Protein AF-A0A397IUE9-F1 (afdb_monomer_lite)

Sequence (334 aa):
MMITVLIKDKASRLKTHFSFVYRSIFTNNNFKDLEKFCNDIVTKYPSLIFDAGDFPSLQETALVSLLKRDDLQVEEAKIWEYTIKWGISQNSNLPADLDEWTMENFLTLKTTLQHCLPYIRYFHISGDDILDKLEVMMITVLIKDKASRLKTHFSFVYRSIFTNNNFKDLEKFCNDIVTKYPSLIFDAGDFPSLQETALVSLLKRDDLQVEEAKIWEYTIKWGISQNSNLPADLDEWTMENFLTLKTTLQHCLPYIRYFHISDLKQHLISSNRTVKSIILPARSILIQEIPVRSKESFSTIISEEHAAEISSWIDCKATTYSSTNYPYKFQLIL

Organism: NCBI:txid1348612

Secondary structure (DSSP, 8-state):
-HHHHHHHHSHHHHHHTHHHHHHHHHHSS--HHHHHHHHHHHTT-THHHHT-TTGGG--HHHHHHHHT-S---S-HHHHHHHHHHHHHHT-TTS-SSGGG--HHHHHHHHHHHTTTGGG--GGGS-HHHHHHHHHHHHHHHSSSS-HHHHHHHHHHHHHHHHHSS--HHHHHHHHHHHHH-GGGTTT-TTGGG--HHHHHHHHT-SS--S-HHHHHHHHHHHHHHT-TTS-SSGGG--HHHHHHHHHHTTTTGGG--GGG-HHHHHHHHHTTS------PPPP------PPP-----S-SSS-HHHHHHHHHHHTT-SSPPBTTB-S-------

Foldseek 3Di:
DVVVCCCPPVVVVCLVCVQVVQQVCVPVVPCVVVNVVSLVVCQVVVCSQLVDPCNLVRDPVSLLVNLQDPSRPDQLLVNVVSLLVSLVSVPPPADPDPVPDDLVSLQSSCVSCVSVVVSRPLVRHDPVSCVVVVVVVCSSPPPDDDPQVQLVVLQVVLQVCVVPVPCVVVLVVSLVVCQVVVCSQLVHPCNLVHDPVSLLVNLQDLQRQDQLQSNVVSLLVSLVSVPVPADPDPVPDDPVSVVSSCVSCVSVVLSRQQCRNPVSVVVVVVVPPDDPDPDDDDDPDPNPRDHHNDPPAQDPVAALQNVQQVLCVVVVHPDTGDSVDGDDDDHDDD

Radius of gyration: 28.66 Å; chains: 1; bounding box: 75×54×88 Å

InterPro domains:
  IPR011705 BTB/Kelch-associated [PF07707] (30-91)
  IPR011705 BTB/Kelch-associated [PF07707] (166-227)

Structure (mmCIF, N/CA/C/O backbone):
data_AF-A0A397IUE9-F1
#
_entry.id   AF-A0A397IUE9-F1
#
loop_
_atom_site.group_PDB
_atom_site.id
_atom_site.type_symbol
_atom_site.label_atom_id
_atom_site.label_alt_id
_atom_site.label_comp_id
_atom_site.label_asym_id
_atom_site.label_entity_id
_atom_site.label_seq_id
_atom_site.pdbx_PDB_ins_code
_atom_site.Cartn_x
_atom_site.Cartn_y
_atom_site.Cartn_z
_atom_site.occupancy
_atom_site.B_iso_or_equiv
_atom_site.auth_seq_id
_atom_site.auth_comp_id
_atom_site.auth_asym_id
_atom_site.auth_atom_id
_atom_site.pdbx_PDB_model_num
ATOM 1 N N . MET A 1 1 ? 29.140 19.511 -36.091 1.00 41.19 1 MET A N 1
ATOM 2 C CA . MET A 1 1 ? 28.950 19.461 -37.560 1.00 41.19 1 MET A CA 1
ATOM 3 C C . MET A 1 1 ? 29.029 18.034 -38.115 1.00 41.19 1 MET A C 1
ATOM 5 O O . MET A 1 1 ? 28.164 17.677 -38.897 1.00 41.19 1 MET A O 1
ATOM 9 N N . MET A 1 2 ? 29.973 17.184 -37.680 1.00 34.69 2 MET A N 1
ATOM 10 C CA . MET A 1 2 ? 30.096 15.800 -38.187 1.00 34.69 2 MET A CA 1
ATOM 11 C C . MET A 1 2 ? 28.950 14.852 -37.742 1.00 34.69 2 MET A C 1
ATOM 13 O O . MET A 1 2 ? 28.513 14.011 -38.519 1.00 34.69 2 MET A O 1
ATOM 17 N N . ILE A 1 3 ? 28.381 15.036 -36.540 1.00 41.47 3 ILE A N 1
ATOM 18 C CA . ILE A 1 3 ? 27.275 14.197 -36.023 1.00 41.47 3 ILE A CA 1
ATOM 19 C C . ILE A 1 3 ? 25.911 14.576 -36.639 1.00 41.47 3 ILE A C 1
ATOM 21 O O . ILE A 1 3 ? 25.075 13.715 -36.904 1.00 41.47 3 ILE A O 1
ATOM 25 N N . THR A 1 4 ? 25.692 15.855 -36.954 1.00 39.66 4 THR A N 1
ATOM 26 C CA . THR A 1 4 ? 24.443 16.336 -37.571 1.00 39.66 4 THR A CA 1
ATOM 27 C C . THR A 1 4 ? 24.248 15.804 -38.997 1.00 39.66 4 THR A C 1
ATOM 29 O O . THR A 1 4 ? 23.115 15.597 -39.427 1.00 39.66 4 THR A O 1
ATOM 32 N N . VAL A 1 5 ? 25.347 15.526 -39.709 1.00 42.78 5 VAL A N 1
ATOM 33 C CA . VAL A 1 5 ? 25.344 14.896 -41.042 1.00 42.78 5 VAL A CA 1
ATOM 34 C C . VAL A 1 5 ? 24.964 13.408 -40.956 1.00 42.78 5 VAL A C 1
ATOM 36 O O . VAL A 1 5 ? 24.206 12.921 -41.790 1.00 42.78 5 VAL A O 1
ATOM 39 N N . LEU A 1 6 ? 25.382 12.705 -39.897 1.00 46.00 6 LEU A N 1
ATOM 40 C CA . LEU A 1 6 ? 25.043 11.293 -39.659 1.00 46.00 6 LEU A CA 1
ATOM 41 C C . LEU A 1 6 ? 23.536 11.066 -39.435 1.00 46.00 6 LEU A C 1
ATOM 43 O O . LEU A 1 6 ? 22.990 10.073 -39.913 1.00 46.00 6 LEU A O 1
ATOM 47 N N . ILE A 1 7 ? 22.847 12.001 -38.770 1.00 48.88 7 ILE A N 1
ATOM 48 C CA . ILE A 1 7 ? 21.400 11.899 -38.509 1.00 48.88 7 ILE A CA 1
ATOM 49 C C . ILE A 1 7 ? 20.553 12.132 -39.761 1.00 48.88 7 ILE A C 1
ATOM 51 O O . ILE A 1 7 ? 19.531 11.472 -39.914 1.00 48.88 7 ILE A O 1
ATOM 55 N N . LYS A 1 8 ? 20.948 13.040 -40.662 1.00 47.47 8 LYS A N 1
ATOM 56 C CA . LYS A 1 8 ? 20.161 13.332 -41.873 1.00 47.47 8 LYS A CA 1
ATOM 57 C C . LYS A 1 8 ? 20.359 12.302 -42.988 1.00 47.47 8 LYS A C 1
ATOM 59 O O . LYS A 1 8 ? 19.392 11.985 -43.667 1.00 47.47 8 LYS A O 1
ATOM 64 N N . ASP A 1 9 ? 21.568 11.759 -43.142 1.00 48.16 9 ASP A N 1
ATOM 65 C CA . ASP A 1 9 ? 21.940 10.943 -44.312 1.00 48.16 9 ASP A CA 1
ATOM 66 C C . ASP A 1 9 ? 21.934 9.420 -44.037 1.00 48.16 9 ASP A C 1
ATOM 68 O O . ASP A 1 9 ? 21.880 8.596 -44.949 1.00 48.16 9 ASP A O 1
ATOM 72 N N . LYS A 1 10 ? 21.962 9.010 -42.757 1.00 49.62 10 LYS A N 1
ATOM 73 C CA . LYS A 1 10 ? 21.981 7.597 -42.315 1.00 49.62 10 LYS A CA 1
ATOM 74 C C . LYS A 1 10 ? 20.892 7.280 -41.277 1.00 49.62 10 LYS A C 1
ATOM 76 O O . LYS A 1 10 ? 21.010 6.287 -40.560 1.00 49.62 10 LYS A O 1
ATOM 81 N N . ALA A 1 11 ? 19.826 8.087 -41.211 1.00 51.41 11 ALA A N 1
ATOM 82 C CA . ALA A 1 11 ? 18.748 8.001 -40.214 1.00 51.41 11 ALA A CA 1
ATOM 83 C C . ALA A 1 11 ? 18.186 6.580 -40.023 1.00 51.41 11 ALA A C 1
ATOM 85 O O . ALA A 1 11 ? 17.952 6.149 -38.897 1.00 51.41 11 ALA A O 1
ATOM 86 N N . SER A 1 12 ? 18.002 5.833 -41.116 1.00 53.34 12 SER A N 1
ATOM 87 C CA . SER A 1 12 ? 17.503 4.453 -41.078 1.00 53.34 12 SER A CA 1
ATOM 88 C C . SER A 1 12 ? 18.482 3.488 -40.404 1.00 53.34 12 SER A C 1
ATOM 90 O O . SER A 1 12 ? 18.068 2.689 -39.574 1.00 53.34 12 SER A O 1
ATOM 92 N N . ARG A 1 13 ? 19.787 3.604 -40.686 1.00 52.41 13 ARG A N 1
ATOM 93 C CA . ARG A 1 13 ? 20.833 2.767 -40.071 1.00 52.41 13 ARG A CA 1
ATOM 94 C C . ARG A 1 13 ? 21.091 3.142 -38.617 1.00 52.41 13 ARG A C 1
ATOM 96 O O . ARG A 1 13 ? 21.403 2.266 -37.818 1.00 52.41 13 ARG A O 1
ATOM 103 N N . LEU A 1 14 ? 20.944 4.423 -38.272 1.00 53.34 14 LEU A N 1
ATOM 104 C CA . LEU A 1 14 ? 21.049 4.870 -36.888 1.00 53.34 14 LEU A CA 1
ATOM 105 C C . LEU A 1 14 ? 19.889 4.319 -36.051 1.00 53.34 14 LEU A C 1
ATOM 107 O O . LEU A 1 14 ? 20.144 3.864 -34.950 1.00 53.34 14 LEU A O 1
ATOM 111 N N . LYS A 1 15 ? 18.657 4.271 -36.586 1.00 56.56 15 LYS A N 1
ATOM 112 C CA . LYS A 1 15 ? 17.503 3.645 -35.912 1.00 56.56 15 LYS A CA 1
ATOM 113 C C . LYS A 1 15 ? 17.732 2.162 -35.604 1.00 56.56 15 LYS A C 1
ATOM 115 O O . LYS A 1 15 ? 17.453 1.739 -34.492 1.00 56.56 15 LYS A O 1
ATOM 120 N N . THR A 1 16 ? 18.276 1.386 -36.546 1.00 64.44 16 THR A N 1
ATOM 121 C CA . THR A 1 16 ? 18.509 -0.063 -36.360 1.00 64.44 16 THR A CA 1
ATOM 122 C C . THR A 1 16 ? 19.594 -0.384 -35.328 1.00 64.44 16 THR 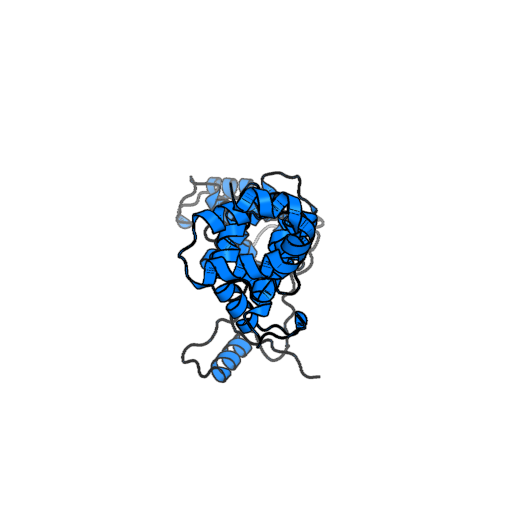A C 1
ATOM 124 O O . THR A 1 16 ? 19.588 -1.466 -34.753 1.00 64.44 16 THR A O 1
ATOM 127 N N . HIS A 1 17 ? 20.527 0.537 -35.080 1.00 77.25 17 HIS A N 1
ATOM 128 C CA . HIS A 1 17 ? 21.646 0.330 -34.154 1.00 77.25 17 HIS A CA 1
ATOM 129 C C . HIS A 1 17 ? 21.634 1.306 -32.971 1.00 77.25 17 HIS A C 1
ATOM 131 O O . HIS A 1 17 ? 22.633 1.416 -32.260 1.00 77.25 17 HIS A O 1
ATOM 137 N N . PHE A 1 18 ? 20.531 2.033 -32.765 1.00 83.62 18 PHE A N 1
ATOM 138 C CA . PHE A 1 18 ? 20.467 3.101 -31.772 1.00 83.62 18 PHE A CA 1
ATOM 139 C C . PHE A 1 18 ? 20.645 2.554 -30.356 1.00 83.62 18 PHE A C 1
ATOM 141 O O . PHE A 1 18 ? 21.482 3.067 -29.618 1.00 83.62 18 PHE A O 1
ATOM 148 N N . SER A 1 19 ? 19.922 1.485 -30.004 1.00 85.38 19 SER A N 1
ATOM 149 C CA . SER A 1 19 ? 20.026 0.831 -28.693 1.00 85.38 19 SER A CA 1
ATOM 150 C C . SER A 1 19 ? 21.443 0.332 -28.408 1.00 85.38 19 SER A C 1
ATOM 152 O O . SER A 1 19 ? 21.982 0.575 -27.328 1.00 85.38 19 SER A O 1
ATOM 154 N N . PHE A 1 20 ? 22.099 -0.252 -29.414 1.00 83.88 20 PHE A N 1
ATOM 155 C CA . PHE A 1 20 ? 23.492 -0.678 -29.323 1.00 83.88 20 PHE A CA 1
ATOM 156 C C . PHE A 1 20 ? 24.435 0.497 -29.026 1.00 83.88 20 PHE A C 1
ATOM 158 O O . PHE A 1 20 ? 25.209 0.432 -28.070 1.00 83.88 20 PHE A O 1
ATOM 165 N N . VAL A 1 21 ? 24.349 1.582 -29.809 1.00 82.62 21 VAL A N 1
ATOM 166 C CA . VAL A 1 21 ? 25.169 2.790 -29.605 1.00 82.62 21 VAL A CA 1
ATOM 167 C C . VAL A 1 21 ? 24.908 3.385 -28.225 1.00 82.62 21 VAL A C 1
ATOM 169 O O . VAL A 1 21 ? 25.855 3.719 -27.518 1.00 82.62 21 VAL A O 1
ATOM 172 N N . TYR A 1 22 ? 23.639 3.468 -27.824 1.00 85.31 22 TYR A N 1
ATOM 173 C CA . TYR A 1 22 ? 23.227 3.988 -26.528 1.00 85.31 22 TYR A CA 1
ATOM 174 C C . TYR A 1 22 ? 23.852 3.198 -25.376 1.00 85.31 22 TYR A C 1
ATOM 176 O O . TYR A 1 22 ? 24.485 3.776 -24.499 1.00 85.31 22 TYR A O 1
ATOM 184 N N . ARG A 1 23 ? 23.776 1.864 -25.416 1.00 83.19 23 ARG A N 1
ATOM 185 C CA . ARG A 1 23 ? 24.359 0.982 -24.394 1.00 83.19 23 ARG A CA 1
ATOM 186 C C . ARG A 1 23 ? 25.882 1.126 -24.293 1.00 83.19 23 ARG A C 1
ATOM 188 O O . ARG A 1 23 ? 26.434 1.093 -23.192 1.00 83.19 23 ARG A O 1
ATOM 195 N N . SER A 1 24 ? 26.572 1.326 -25.419 1.00 82.25 24 SER A N 1
ATOM 196 C CA . SER A 1 24 ? 28.029 1.519 -25.438 1.00 82.25 24 SER A CA 1
ATOM 197 C C . SER A 1 24 ? 28.489 2.795 -24.724 1.00 82.25 24 SER A C 1
ATOM 199 O O . SER A 1 24 ? 29.599 2.812 -24.192 1.00 82.25 24 SER A O 1
ATOM 201 N N . ILE A 1 25 ? 27.655 3.841 -24.662 1.00 82.56 25 ILE A N 1
ATOM 202 C CA . ILE A 1 25 ? 27.976 5.107 -23.973 1.00 82.56 25 ILE A CA 1
ATOM 203 C C . ILE A 1 25 ? 28.240 4.862 -22.483 1.00 82.56 25 ILE A C 1
ATOM 205 O O . ILE A 1 25 ? 29.222 5.363 -21.932 1.00 82.56 25 ILE A O 1
ATOM 209 N N . PHE A 1 26 ? 27.399 4.041 -21.855 1.00 77.12 26 PHE A N 1
ATOM 210 C CA . PHE A 1 26 ? 27.437 3.781 -20.416 1.00 77.12 26 PHE A CA 1
ATOM 211 C C . PHE A 1 26 ? 28.491 2.742 -20.013 1.00 77.12 26 PHE A C 1
ATOM 213 O O . PHE A 1 26 ? 28.881 2.678 -18.856 1.00 77.12 26 PHE A O 1
ATOM 220 N N . THR A 1 27 ? 29.061 2.005 -20.974 1.00 72.75 27 THR A N 1
ATOM 221 C CA . THR A 1 27 ? 30.096 0.993 -20.695 1.00 72.75 27 THR A CA 1
ATOM 222 C C . THR A 1 27 ? 31.406 1.597 -20.167 1.00 72.75 27 THR A C 1
ATOM 224 O O . THR A 1 27 ? 32.110 0.934 -19.416 1.00 72.75 27 THR A O 1
ATOM 227 N N . ASN A 1 28 ? 31.732 2.849 -20.515 1.00 64.12 28 ASN A N 1
ATOM 228 C CA . ASN A 1 28 ? 33.015 3.475 -20.158 1.00 64.12 28 ASN A CA 1
ATOM 229 C C . ASN A 1 28 ? 32.889 4.839 -19.448 1.00 64.12 28 ASN A C 1
ATOM 231 O O . ASN A 1 28 ? 33.906 5.504 -19.278 1.00 64.12 28 ASN A O 1
ATOM 235 N N . ASN A 1 29 ? 31.680 5.287 -19.071 1.00 62.88 29 ASN A N 1
ATOM 236 C CA . ASN A 1 29 ? 31.391 6.544 -18.340 1.00 62.88 29 ASN A CA 1
ATOM 237 C C . ASN A 1 29 ? 32.043 7.850 -18.873 1.00 62.88 29 ASN A C 1
ATOM 239 O O . ASN A 1 29 ? 32.017 8.878 -18.197 1.00 62.88 29 ASN A O 1
ATOM 243 N N . ASN A 1 30 ? 32.590 7.848 -20.093 1.00 64.81 30 ASN A N 1
ATOM 244 C CA . ASN A 1 30 ? 33.482 8.906 -20.588 1.00 64.81 30 ASN A CA 1
ATOM 245 C C . ASN A 1 30 ? 32.883 9.784 -21.703 1.00 64.81 30 ASN A C 1
ATOM 247 O O . ASN A 1 30 ? 33.576 10.652 -22.228 1.00 64.81 30 ASN A O 1
ATOM 251 N N . PHE A 1 31 ? 31.606 9.612 -22.066 1.00 76.38 31 PHE A N 1
ATOM 252 C CA . PHE A 1 31 ? 30.994 10.303 -23.213 1.00 76.38 31 PHE A CA 1
ATOM 253 C C . PHE A 1 31 ? 29.751 11.130 -22.845 1.00 76.38 31 PHE A C 1
ATOM 255 O O . PHE A 1 31 ? 28.700 10.973 -23.460 1.00 76.38 31 PHE A O 1
ATOM 262 N N . LYS A 1 32 ? 29.862 12.044 -21.869 1.00 79.44 32 LYS A N 1
ATOM 263 C CA . LYS A 1 32 ? 28.725 12.854 -21.373 1.00 79.44 32 LYS A CA 1
ATOM 264 C C . LYS A 1 32 ? 28.007 13.674 -22.455 1.00 79.44 32 LYS A C 1
ATOM 266 O O . LYS A 1 32 ? 26.784 13.782 -22.430 1.00 79.44 32 LYS A O 1
ATOM 271 N N . ASP A 1 33 ? 28.739 14.220 -23.426 1.00 79.06 33 ASP A N 1
ATOM 272 C CA . ASP A 1 33 ? 28.127 14.973 -24.531 1.00 79.06 33 ASP A CA 1
ATOM 273 C C . ASP A 1 33 ? 27.315 14.066 -25.465 1.00 79.06 33 ASP A C 1
ATOM 275 O O . ASP A 1 33 ? 26.243 14.449 -25.935 1.00 79.06 33 ASP A O 1
ATOM 279 N N . LEU A 1 34 ? 27.805 12.845 -25.706 1.00 78.25 34 LEU A N 1
ATOM 280 C CA . LEU A 1 34 ? 27.110 11.848 -26.517 1.00 78.25 34 LEU A CA 1
ATOM 281 C C . LEU A 1 34 ? 25.907 11.267 -25.767 1.00 78.25 34 LEU A C 1
ATOM 283 O O . LEU A 1 34 ? 24.8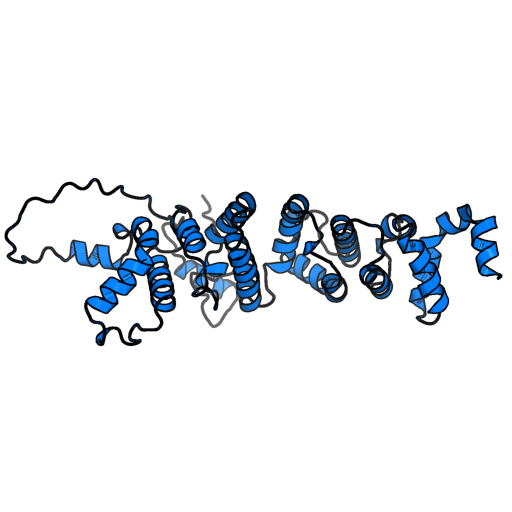57 11.082 -26.372 1.00 78.25 34 LEU A O 1
ATOM 287 N N . GLU A 1 35 ? 26.036 11.043 -24.456 1.00 83.19 35 GLU A N 1
ATOM 288 C CA . GLU A 1 35 ? 24.929 10.666 -23.575 1.00 83.19 35 GLU A CA 1
ATOM 289 C C . GLU A 1 35 ? 23.800 11.692 -23.667 1.00 83.19 35 GLU A C 1
ATOM 291 O O . GLU A 1 35 ? 22.669 11.337 -23.995 1.00 83.19 35 GLU A O 1
ATOM 296 N N . LYS A 1 36 ? 24.112 12.977 -23.449 1.00 84.12 36 LYS A N 1
ATOM 297 C CA . LYS A 1 36 ? 23.133 14.065 -23.537 1.00 84.12 36 LYS A CA 1
ATOM 298 C C . LYS A 1 36 ? 22.463 14.097 -24.908 1.00 84.12 36 LYS A C 1
ATOM 300 O O . LYS A 1 36 ? 21.239 14.129 -24.993 1.00 84.12 36 LYS A O 1
ATOM 305 N N . PHE A 1 37 ? 23.262 14.034 -25.970 1.00 82.94 37 PHE A N 1
ATOM 306 C CA . PHE A 1 37 ? 22.767 14.028 -27.340 1.00 82.94 37 PHE A CA 1
ATOM 307 C C . PHE A 1 37 ? 21.815 12.861 -27.622 1.00 82.94 37 PHE A C 1
ATOM 309 O O . PHE A 1 37 ? 20.745 13.061 -28.194 1.00 82.94 37 PHE A O 1
ATOM 316 N N . CYS A 1 38 ? 22.181 11.644 -27.220 1.00 84.44 38 CYS A N 1
ATOM 317 C CA . CYS A 1 38 ? 21.328 10.481 -27.398 1.00 84.44 38 CYS A CA 1
ATOM 318 C C . CYS A 1 38 ? 20.066 10.569 -26.536 1.00 84.44 38 CYS A C 1
ATOM 320 O O . CYS A 1 38 ? 18.986 10.284 -27.043 1.00 84.44 38 CYS A O 1
ATOM 322 N N . ASN A 1 39 ? 20.167 11.025 -25.286 1.00 85.50 39 ASN A N 1
ATOM 323 C CA . ASN A 1 39 ? 19.006 11.228 -24.421 1.00 85.50 39 ASN A CA 1
ATOM 324 C C . ASN A 1 39 ? 18.002 12.212 -25.048 1.00 85.50 39 ASN A C 1
ATOM 326 O O . ASN A 1 39 ? 16.809 11.930 -25.049 1.00 85.50 39 ASN A O 1
ATOM 330 N N . ASP A 1 40 ? 18.467 13.304 -25.664 1.00 85.69 40 ASP A N 1
ATOM 331 C CA . ASP A 1 40 ? 17.604 14.283 -26.351 1.00 85.69 40 ASP A CA 1
ATOM 332 C C . ASP A 1 40 ? 16.903 13.714 -27.603 1.00 85.69 40 ASP A C 1
ATOM 334 O O . ASP A 1 40 ? 15.894 14.254 -28.066 1.00 85.69 40 ASP A O 1
ATOM 338 N N . ILE A 1 41 ? 17.426 12.627 -28.178 1.00 85.44 41 ILE A N 1
ATOM 339 C CA . ILE A 1 41 ? 16.750 11.868 -29.240 1.00 85.44 41 ILE A CA 1
ATOM 340 C C . ILE A 1 41 ? 15.695 10.943 -28.628 1.00 85.44 41 ILE A C 1
ATOM 342 O O . ILE A 1 41 ? 14.576 10.883 -29.142 1.00 85.44 41 ILE A O 1
ATOM 346 N N . VAL A 1 42 ? 16.032 10.252 -27.534 1.00 88.44 42 VAL A N 1
ATOM 347 C CA . VAL A 1 42 ? 15.129 9.318 -26.841 1.00 88.44 42 VAL A CA 1
ATOM 348 C C . VAL A 1 42 ? 13.884 10.028 -26.321 1.00 88.44 42 VAL A C 1
ATOM 350 O O . VAL A 1 42 ? 12.806 9.453 -26.383 1.00 88.44 42 VAL A O 1
ATOM 353 N N . THR A 1 43 ? 13.964 11.291 -25.900 1.00 85.62 43 THR A N 1
ATOM 354 C CA . THR A 1 43 ? 12.761 12.006 -25.435 1.00 85.62 43 THR A CA 1
ATOM 355 C C . THR A 1 43 ? 11.720 12.232 -26.512 1.00 85.62 43 THR A C 1
ATOM 357 O O . THR A 1 43 ? 10.528 12.224 -26.222 1.00 85.62 43 THR A O 1
ATOM 360 N N . LYS A 1 44 ? 12.155 12.353 -27.768 1.00 85.38 44 LYS A N 1
ATOM 361 C CA . LYS A 1 44 ? 11.272 12.481 -28.934 1.00 85.38 44 LYS A CA 1
ATOM 362 C C . LYS A 1 44 ? 10.845 11.129 -29.498 1.00 85.38 44 LYS A C 1
ATOM 364 O O . LYS A 1 44 ? 9.778 11.030 -30.092 1.00 85.38 44 LYS A O 1
ATOM 369 N N . TYR A 1 45 ? 11.691 10.111 -29.350 1.00 87.12 45 TYR A N 1
ATOM 370 C CA . TYR A 1 45 ? 11.487 8.775 -29.909 1.00 87.12 45 TYR A CA 1
ATOM 371 C C . TYR A 1 45 ? 11.840 7.688 -28.880 1.00 87.12 45 TYR A C 1
ATOM 373 O O . TYR A 1 45 ? 12.817 6.956 -29.065 1.00 87.12 45 TYR A O 1
ATOM 381 N N . PRO A 1 46 ? 11.058 7.567 -27.794 1.00 88.31 46 PRO A N 1
ATOM 382 C CA . PRO A 1 46 ? 11.363 6.663 -26.683 1.00 88.31 46 PRO A CA 1
ATOM 383 C C . PRO A 1 46 ? 11.399 5.188 -27.097 1.00 88.31 46 PRO A C 1
ATOM 385 O O . PRO A 1 46 ? 12.212 4.416 -26.584 1.00 88.31 46 PRO A O 1
ATOM 388 N N . SER A 1 47 ? 10.595 4.814 -28.094 1.00 87.69 47 SER A N 1
ATOM 389 C CA . SER A 1 47 ? 10.552 3.463 -28.665 1.00 87.69 47 SER A CA 1
ATOM 390 C C . SER A 1 47 ? 11.891 2.979 -29.228 1.00 87.69 47 SER A C 1
ATOM 392 O O . SER A 1 47 ? 12.120 1.777 -29.303 1.00 87.69 47 SER A O 1
ATOM 394 N N . LEU A 1 48 ? 12.826 3.880 -29.566 1.00 87.19 48 LEU A N 1
ATOM 395 C CA . LEU A 1 48 ? 14.175 3.493 -30.008 1.00 87.19 48 LEU A CA 1
ATOM 396 C C . LEU A 1 48 ? 14.973 2.742 -28.935 1.00 87.19 48 LEU A C 1
ATOM 398 O O . LEU A 1 48 ? 15.934 2.053 -29.275 1.00 87.19 48 LEU A O 1
ATOM 402 N N . ILE A 1 49 ? 14.608 2.914 -27.663 1.00 90.56 49 ILE A N 1
ATOM 403 C CA . ILE A 1 49 ? 15.233 2.233 -26.530 1.00 90.56 49 ILE A CA 1
ATOM 404 C C . ILE A 1 49 ? 14.252 1.276 -25.869 1.00 90.56 49 ILE A C 1
ATOM 406 O O . ILE A 1 49 ? 14.577 0.105 -25.731 1.00 90.56 49 ILE A O 1
ATOM 410 N N . PHE A 1 50 ? 13.068 1.745 -25.474 1.00 91.00 50 PHE A N 1
ATOM 411 C CA . PHE A 1 50 ? 12.150 0.947 -24.655 1.00 91.00 50 PHE A CA 1
ATOM 412 C C . PHE A 1 50 ? 11.567 -0.270 -25.396 1.00 91.00 50 PHE A C 1
ATOM 414 O O . PHE A 1 50 ? 11.418 -1.336 -24.800 1.00 91.00 50 PHE A O 1
ATOM 421 N N . ASP A 1 51 ? 11.325 -0.152 -26.706 1.00 90.12 51 ASP A N 1
ATOM 422 C CA . ASP A 1 51 ? 10.810 -1.255 -27.536 1.00 90.12 51 ASP A CA 1
ATOM 423 C C . ASP A 1 51 ? 11.923 -2.099 -28.173 1.00 90.12 51 ASP A C 1
ATOM 425 O O . ASP A 1 51 ? 11.651 -3.063 -28.893 1.00 90.12 51 ASP A O 1
ATOM 429 N N . ALA A 1 52 ? 13.190 -1.750 -27.935 1.00 89.56 52 ALA A N 1
ATOM 430 C CA . ALA A 1 52 ? 14.310 -2.492 -28.487 1.00 89.56 52 ALA A CA 1
ATOM 431 C C . ALA A 1 52 ? 14.393 -3.888 -27.849 1.00 89.56 52 ALA A C 1
ATOM 433 O O . ALA A 1 52 ? 14.280 -4.047 -26.633 1.00 89.56 52 ALA A O 1
ATOM 434 N N . GLY A 1 53 ? 14.635 -4.921 -28.662 1.00 86.88 53 GLY A N 1
ATOM 435 C CA . GLY A 1 53 ? 14.726 -6.302 -28.169 1.00 86.88 53 GLY A CA 1
ATOM 436 C C . GLY A 1 53 ? 15.850 -6.518 -27.149 1.00 86.88 53 GLY A C 1
ATOM 437 O O . GLY A 1 53 ? 15.767 -7.416 -26.317 1.00 86.88 53 GLY A O 1
ATOM 438 N N . ASP A 1 54 ? 16.880 -5.671 -27.178 1.00 88.44 54 ASP A N 1
ATOM 439 C CA . ASP A 1 54 ? 17.997 -5.676 -26.239 1.00 88.44 54 ASP A CA 1
ATOM 440 C C . ASP A 1 54 ? 17.812 -4.730 -25.040 1.00 88.44 54 ASP A C 1
ATOM 442 O O . ASP A 1 54 ? 18.715 -4.642 -24.208 1.00 88.44 54 ASP A O 1
ATOM 446 N N . PHE A 1 55 ? 16.652 -4.081 -24.881 1.00 91.69 55 PHE A N 1
ATOM 447 C CA . PHE A 1 55 ? 16.331 -3.248 -23.715 1.00 91.69 55 PHE A CA 1
ATOM 448 C C . PHE A 1 55 ? 16.609 -3.929 -22.356 1.00 91.69 55 PHE A C 1
ATOM 450 O O . PHE A 1 55 ? 17.226 -3.292 -21.502 1.00 91.69 55 PHE A O 1
ATOM 457 N N . PRO A 1 56 ? 16.274 -5.221 -22.145 1.00 90.44 56 PRO A N 1
ATOM 458 C CA . PRO A 1 56 ? 16.626 -5.949 -20.919 1.00 90.44 56 PRO A CA 1
ATOM 459 C C . PRO A 1 56 ? 18.118 -5.927 -20.542 1.00 90.44 56 PRO A C 1
ATOM 461 O O . PRO A 1 56 ? 18.472 -6.122 -19.386 1.00 90.44 56 PRO A O 1
ATOM 464 N N . SER A 1 57 ? 19.012 -5.689 -21.505 1.00 89.94 57 SER A N 1
ATOM 465 C CA . SER A 1 57 ? 20.465 -5.632 -21.288 1.00 89.94 57 SER A CA 1
ATOM 466 C C . SER A 1 57 ? 21.003 -4.223 -21.005 1.00 89.94 57 SER A C 1
ATOM 468 O O . SER A 1 57 ? 22.220 -4.018 -20.958 1.00 89.94 57 SER A O 1
ATOM 470 N N . LEU A 1 58 ? 20.120 -3.230 -20.884 1.00 90.88 58 LEU A N 1
ATOM 471 C CA . LEU A 1 58 ?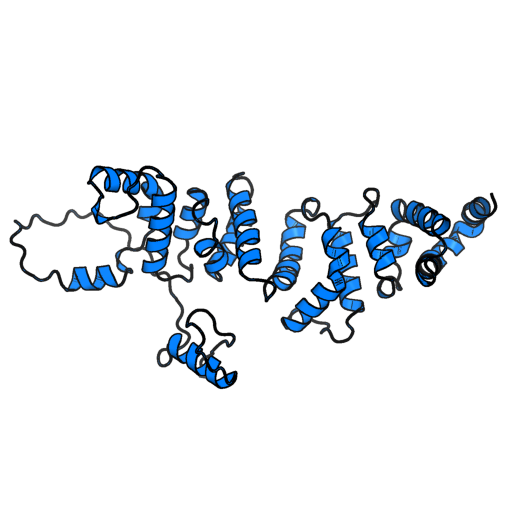 20.497 -1.856 -20.586 1.00 90.88 58 LEU A CA 1
ATOM 472 C C . LEU A 1 58 ? 21.155 -1.780 -19.199 1.00 90.88 58 LEU A C 1
ATOM 474 O O . LEU A 1 58 ? 20.714 -2.434 -18.261 1.00 90.88 58 LEU A O 1
ATOM 478 N N . GLN A 1 59 ? 22.213 -0.983 -19.052 1.00 90.44 59 GLN A N 1
ATOM 479 C CA . GLN A 1 59 ? 22.838 -0.787 -17.742 1.00 90.44 59 GLN A CA 1
ATOM 480 C C . GLN A 1 59 ? 21.928 0.038 -16.819 1.00 90.44 59 GLN A C 1
ATOM 482 O O . GLN A 1 59 ? 21.268 0.967 -17.284 1.00 90.44 59 GLN A O 1
ATOM 487 N N . GLU A 1 60 ? 21.944 -0.246 -15.511 1.00 92.19 60 GLU A N 1
ATOM 488 C CA . GLU A 1 60 ? 21.113 0.455 -14.514 1.00 92.19 60 GLU A CA 1
ATOM 489 C C . GLU A 1 60 ? 21.309 1.977 -14.567 1.00 92.19 60 GLU A C 1
ATOM 491 O O . GLU A 1 60 ? 20.344 2.735 -14.557 1.00 92.19 60 GLU A O 1
ATOM 496 N N . THR A 1 61 ? 22.554 2.439 -14.704 1.00 90.19 61 THR A N 1
ATOM 497 C CA . THR A 1 61 ? 22.887 3.869 -14.811 1.00 90.19 61 THR A CA 1
ATOM 498 C C . THR A 1 61 ? 22.218 4.536 -16.010 1.00 90.19 61 THR A C 1
ATOM 500 O O . THR A 1 61 ? 21.750 5.667 -15.897 1.00 90.19 61 THR A O 1
ATOM 503 N N . ALA A 1 62 ? 22.121 3.827 -17.134 1.00 90.00 62 ALA A N 1
ATOM 504 C CA . ALA A 1 62 ? 21.460 4.306 -18.338 1.00 90.00 62 ALA A CA 1
ATOM 505 C C . ALA A 1 62 ? 19.941 4.377 -18.151 1.00 90.00 62 ALA A C 1
ATOM 507 O O . ALA A 1 62 ? 19.329 5.391 -18.486 1.00 90.00 62 ALA A O 1
ATOM 508 N N . LEU A 1 63 ? 19.339 3.338 -17.559 1.00 92.88 63 LEU A N 1
ATOM 509 C CA . LEU A 1 63 ? 17.913 3.337 -17.231 1.00 92.88 63 LEU A CA 1
ATOM 510 C C . LEU A 1 63 ? 17.574 4.481 -16.266 1.00 92.88 63 LEU A C 1
ATOM 512 O O . LEU A 1 63 ? 16.659 5.256 -16.529 1.00 92.88 63 LEU A O 1
ATOM 516 N N . VAL A 1 64 ? 18.361 4.665 -15.204 1.00 91.19 64 VAL A N 1
ATOM 517 C CA . VAL A 1 64 ? 18.197 5.770 -14.248 1.00 91.19 64 VAL A CA 1
ATOM 518 C C . VAL A 1 64 ? 18.334 7.137 -14.928 1.00 91.19 64 VAL A C 1
ATOM 520 O O . VAL A 1 64 ? 17.551 8.041 -14.630 1.00 91.19 64 VAL A O 1
ATOM 523 N N . SER A 1 65 ? 19.287 7.313 -15.852 1.00 89.31 65 SER A N 1
ATOM 524 C CA . SER A 1 65 ? 19.413 8.550 -16.641 1.00 89.31 65 SER A CA 1
ATOM 525 C C . SER A 1 65 ? 18.155 8.844 -17.466 1.00 89.31 65 SER A C 1
ATOM 527 O O . SER A 1 65 ? 17.783 10.011 -17.590 1.00 89.31 65 SER A O 1
ATOM 529 N N . LEU A 1 66 ? 17.476 7.818 -17.992 1.00 91.69 66 LEU A N 1
ATOM 530 C CA . LEU A 1 66 ? 16.208 7.973 -18.714 1.00 91.69 66 LEU A CA 1
ATOM 531 C C . LEU A 1 66 ? 15.042 8.300 -17.776 1.00 91.69 66 LEU A C 1
ATOM 533 O O . LEU A 1 66 ? 14.295 9.233 -18.058 1.00 91.69 66 LEU A O 1
ATOM 537 N N . LEU A 1 67 ? 14.911 7.588 -16.652 1.00 90.00 67 LEU A N 1
ATOM 538 C CA . LEU A 1 67 ? 13.815 7.783 -15.691 1.00 90.00 67 LEU A CA 1
ATOM 539 C C . LEU A 1 67 ? 13.821 9.185 -15.058 1.00 90.00 67 LEU A C 1
ATOM 541 O O . LEU A 1 67 ? 12.767 9.750 -14.781 1.00 90.00 67 LEU A O 1
ATOM 545 N N . LYS A 1 68 ? 15.005 9.787 -14.886 1.00 89.00 68 LYS A N 1
ATOM 546 C CA . LYS A 1 68 ? 15.166 11.162 -14.382 1.00 89.00 68 LYS A CA 1
ATOM 547 C C . LYS A 1 68 ? 14.629 12.248 -15.314 1.00 89.00 68 LYS A C 1
ATOM 549 O O . LYS A 1 68 ? 14.546 13.398 -14.891 1.00 89.00 68 LYS A O 1
ATOM 554 N N . ARG A 1 69 ? 14.343 11.942 -16.582 1.00 86.69 69 ARG A N 1
ATOM 555 C CA . ARG A 1 69 ? 13.899 12.948 -17.551 1.00 86.69 69 ARG A CA 1
ATOM 556 C C . ARG A 1 69 ? 12.417 13.244 -17.388 1.00 86.69 69 ARG A C 1
ATOM 558 O O . ARG A 1 69 ? 11.603 12.328 -17.342 1.00 86.69 69 ARG A O 1
ATOM 565 N N . ASP A 1 70 ? 12.078 14.527 -17.346 1.00 86.56 70 ASP A N 1
ATOM 566 C CA . ASP A 1 70 ? 10.689 15.001 -17.282 1.00 86.56 70 ASP A CA 1
ATOM 567 C C . ASP A 1 70 ? 10.058 15.182 -18.673 1.00 86.56 70 ASP A C 1
ATOM 569 O O . ASP A 1 70 ? 8.846 15.306 -18.799 1.00 86.56 70 ASP A O 1
ATOM 573 N N . ASP A 1 71 ? 10.871 15.209 -19.732 1.00 87.56 71 ASP A N 1
ATOM 574 C CA . ASP A 1 71 ? 10.447 15.486 -21.109 1.00 87.56 71 ASP A CA 1
ATOM 575 C C . ASP A 1 71 ? 10.240 14.223 -21.964 1.00 87.56 71 ASP A C 1
ATOM 577 O O . ASP A 1 71 ? 10.005 14.314 -23.173 1.00 87.56 71 ASP A O 1
ATOM 581 N N . LEU A 1 72 ? 10.311 13.040 -21.347 1.00 88.94 72 LEU A N 1
ATOM 582 C CA . LEU A 1 72 ? 10.087 11.758 -22.007 1.00 88.94 72 LEU A CA 1
ATOM 583 C C . LEU A 1 72 ? 8.613 11.624 -22.430 1.00 88.94 72 LEU A C 1
ATOM 585 O O . LEU A 1 72 ? 7.714 11.652 -21.597 1.00 88.94 72 LEU A O 1
ATOM 589 N N . GLN A 1 73 ? 8.356 11.455 -23.728 1.00 86.44 73 GLN A N 1
ATOM 590 C CA . GLN A 1 73 ? 6.997 11.347 -24.278 1.00 86.44 73 GLN A CA 1
ATOM 591 C C . GLN A 1 73 ? 6.420 9.922 -24.136 1.00 86.44 73 GLN A C 1
ATOM 593 O O . GLN A 1 73 ? 6.103 9.270 -25.131 1.00 86.44 73 GLN A O 1
ATOM 598 N N . VAL A 1 74 ? 6.331 9.411 -22.904 1.00 87.44 74 VAL A N 1
ATOM 599 C CA . VAL A 1 74 ? 5.772 8.088 -22.567 1.00 87.44 74 VAL A CA 1
ATOM 600 C C . VAL A 1 74 ? 4.861 8.228 -21.350 1.00 87.44 74 VAL A C 1
ATOM 602 O O . VAL A 1 74 ? 5.193 8.936 -20.407 1.00 87.44 74 VAL A O 1
ATOM 605 N N . GLU A 1 75 ? 3.721 7.538 -21.359 1.00 86.19 75 GLU A N 1
ATOM 606 C CA . GLU A 1 75 ? 2.847 7.439 -20.187 1.00 86.19 75 GLU A CA 1
ATOM 607 C C . GLU A 1 75 ? 3.596 6.783 -19.021 1.00 86.19 75 GLU A C 1
ATOM 609 O O . GLU A 1 75 ? 4.212 5.728 -19.184 1.00 86.19 75 GLU A O 1
ATOM 614 N N . GLU A 1 76 ? 3.502 7.363 -17.824 1.00 83.38 76 GLU A N 1
ATOM 615 C CA . GLU A 1 76 ? 4.218 6.871 -16.639 1.00 83.38 76 GLU A CA 1
ATOM 616 C C . GLU A 1 76 ? 3.867 5.406 -16.314 1.00 83.38 76 GLU A C 1
ATOM 618 O O . GLU A 1 76 ? 4.709 4.620 -15.882 1.00 83.38 76 GLU A O 1
ATOM 623 N N . ALA A 1 77 ? 2.637 5.005 -16.633 1.00 77.81 77 ALA A N 1
ATOM 624 C CA . ALA A 1 77 ? 2.164 3.633 -16.548 1.00 77.81 77 ALA A CA 1
ATOM 625 C C . ALA A 1 77 ? 3.042 2.666 -17.378 1.00 77.81 77 ALA A C 1
ATOM 627 O O . ALA A 1 77 ? 3.411 1.596 -16.893 1.00 77.81 77 ALA A O 1
ATOM 628 N N . LYS A 1 78 ? 3.420 3.038 -18.604 1.00 86.31 78 LYS A N 1
ATOM 629 C CA . LYS A 1 78 ? 4.303 2.230 -19.462 1.00 86.31 78 LYS A CA 1
ATOM 630 C C . LYS A 1 78 ? 5.748 2.272 -18.982 1.00 86.31 78 LYS A C 1
ATOM 632 O O . LYS A 1 78 ? 6.437 1.259 -19.025 1.00 86.31 78 LYS A O 1
ATOM 637 N N . ILE A 1 79 ? 6.206 3.419 -18.475 1.00 89.00 79 ILE A N 1
ATOM 638 C CA . ILE A 1 79 ? 7.542 3.549 -17.866 1.00 89.00 79 ILE A CA 1
ATOM 639 C C . ILE A 1 79 ? 7.706 2.544 -16.716 1.00 89.00 79 ILE A C 1
ATOM 641 O O . ILE A 1 79 ? 8.730 1.859 -16.633 1.00 89.00 79 ILE A O 1
ATOM 645 N N . TRP A 1 80 ? 6.683 2.409 -15.870 1.00 83.00 80 TRP A N 1
ATOM 646 C CA . TRP A 1 80 ? 6.637 1.394 -14.821 1.00 83.00 80 TRP A CA 1
ATOM 647 C C . TRP A 1 80 ? 6.792 -0.027 -15.379 1.00 83.00 80 TRP A C 1
ATOM 649 O O . TRP A 1 80 ? 7.659 -0.768 -14.919 1.00 83.00 80 TRP A O 1
ATOM 659 N N . GLU A 1 81 ? 6.026 -0.396 -16.408 1.00 84.75 81 GLU A N 1
ATOM 660 C CA . GLU A 1 81 ? 6.094 -1.732 -17.023 1.00 84.75 81 GLU A CA 1
ATOM 661 C C . GLU A 1 81 ? 7.486 -2.055 -17.574 1.00 84.75 81 GLU A C 1
ATOM 663 O O . GLU A 1 81 ? 8.026 -3.130 -17.301 1.00 84.75 81 GLU A O 1
ATOM 668 N N . TYR A 1 82 ? 8.112 -1.120 -18.297 1.00 91.50 82 TYR A N 1
ATOM 669 C CA . TYR A 1 82 ? 9.482 -1.306 -18.778 1.00 91.50 82 TYR A CA 1
ATOM 670 C C . TYR A 1 82 ? 10.474 -1.457 -17.623 1.00 91.50 82 TYR A C 1
ATOM 672 O O . TYR A 1 82 ? 11.375 -2.291 -17.693 1.00 91.50 82 TYR A O 1
ATOM 680 N N . THR A 1 83 ? 10.302 -0.689 -16.547 1.00 88.81 83 THR A N 1
ATOM 681 C CA . THR A 1 83 ? 11.171 -0.759 -15.365 1.00 88.81 83 THR A CA 1
ATOM 682 C C . THR A 1 83 ? 11.066 -2.124 -14.684 1.00 88.81 83 THR A C 1
ATOM 684 O O . THR A 1 83 ? 12.091 -2.744 -14.404 1.00 88.81 83 THR A O 1
ATOM 687 N N . ILE A 1 84 ? 9.852 -2.647 -14.492 1.00 83.75 84 ILE A N 1
ATOM 688 C CA . ILE A 1 84 ? 9.627 -3.990 -13.938 1.00 83.75 84 ILE A CA 1
ATOM 689 C C . ILE A 1 84 ? 10.210 -5.064 -14.857 1.00 83.75 84 ILE A C 1
ATOM 691 O O . ILE A 1 84 ? 10.959 -5.924 -14.394 1.00 83.75 84 ILE A O 1
ATOM 695 N N . LYS A 1 85 ? 9.950 -4.981 -16.167 1.00 87.69 85 LYS A N 1
ATOM 696 C CA . LYS A 1 85 ? 10.503 -5.903 -17.169 1.00 87.69 85 LYS A CA 1
ATOM 697 C C . LYS A 1 85 ? 12.032 -5.941 -17.129 1.00 87.69 85 LYS A C 1
ATOM 699 O O . LYS A 1 85 ? 12.615 -7.022 -17.183 1.00 87.69 85 LYS A O 1
ATOM 704 N N . TRP A 1 86 ? 12.674 -4.778 -17.013 1.00 94.44 86 TRP A N 1
ATOM 705 C CA . TRP A 1 86 ? 14.124 -4.674 -16.863 1.00 94.44 86 TRP A CA 1
ATOM 706 C C . TRP A 1 86 ? 14.613 -5.298 -15.551 1.00 94.44 86 TRP A C 1
ATOM 708 O O . TRP A 1 86 ? 15.614 -6.011 -15.549 1.00 94.44 86 TRP A O 1
ATOM 718 N N . GLY A 1 87 ? 13.905 -5.073 -14.442 1.00 90.12 87 GLY A N 1
ATOM 719 C CA . GLY A 1 87 ? 14.244 -5.666 -13.148 1.00 90.12 87 GLY A CA 1
ATOM 720 C C . GLY A 1 87 ? 14.155 -7.191 -13.159 1.00 90.12 87 GLY A C 1
ATOM 721 O O . GLY A 1 87 ? 15.062 -7.861 -12.670 1.00 90.12 87 GLY A O 1
ATOM 722 N N . ILE A 1 88 ? 13.104 -7.752 -13.762 1.00 85.62 88 ILE A N 1
ATOM 723 C CA . ILE A 1 88 ? 12.927 -9.205 -13.898 1.00 85.62 88 ILE A CA 1
ATOM 724 C C . ILE A 1 88 ? 14.072 -9.799 -14.720 1.00 85.62 88 ILE A C 1
ATOM 726 O O . ILE A 1 88 ? 14.659 -10.804 -14.326 1.00 85.62 88 ILE A O 1
ATOM 730 N N . SER A 1 89 ? 14.460 -9.150 -15.821 1.00 90.50 89 SER A N 1
ATOM 731 C CA . SER A 1 89 ? 15.526 -9.668 -16.678 1.00 90.50 89 SER A CA 1
ATOM 732 C C . SER A 1 89 ? 16.914 -9.663 -16.040 1.00 90.50 89 SER A C 1
ATOM 734 O O . SER A 1 89 ? 17.773 -10.415 -16.495 1.00 90.50 89 SER A O 1
ATOM 736 N N . GLN A 1 90 ? 17.154 -8.849 -15.005 1.00 91.75 90 GLN A N 1
ATOM 737 C CA . GLN A 1 90 ? 18.420 -8.900 -14.260 1.00 91.75 90 GLN A CA 1
ATOM 738 C C . GLN A 1 90 ? 18.502 -10.107 -13.315 1.00 91.75 90 GLN A C 1
ATOM 740 O O . GLN A 1 90 ? 19.579 -10.422 -12.815 1.00 91.75 90 GLN A O 1
ATOM 745 N N . ASN A 1 91 ? 17.382 -10.779 -13.054 1.00 87.69 91 ASN A N 1
ATOM 746 C CA . ASN A 1 91 ? 17.273 -11.827 -12.053 1.00 87.69 91 ASN A CA 1
ATOM 747 C C . ASN A 1 91 ? 16.815 -13.133 -12.711 1.00 87.69 91 ASN A C 1
ATOM 749 O O . ASN A 1 91 ? 15.657 -13.532 -12.612 1.00 87.69 91 ASN A O 1
ATOM 753 N N . SER A 1 92 ? 17.750 -13.831 -13.360 1.00 84.31 92 SER A N 1
ATOM 754 C CA . SER A 1 92 ? 17.484 -15.061 -14.129 1.00 84.31 92 SER A CA 1
ATOM 755 C C . SER A 1 92 ? 16.870 -16.216 -13.330 1.00 84.31 92 SER A C 1
ATOM 757 O O . SER A 1 92 ? 16.423 -17.191 -13.924 1.00 84.31 92 SER A O 1
ATOM 759 N N . ASN A 1 93 ? 16.885 -16.130 -11.999 1.00 83.19 93 ASN A N 1
ATOM 760 C CA . ASN A 1 93 ? 16.380 -17.163 -11.097 1.00 83.19 93 ASN A CA 1
ATOM 761 C C . ASN A 1 93 ? 14.916 -16.930 -10.682 1.00 83.19 93 ASN A C 1
ATOM 763 O O . ASN A 1 93 ? 14.370 -17.738 -9.934 1.00 83.19 93 ASN A O 1
ATOM 767 N N . LEU A 1 94 ? 14.294 -15.825 -11.111 1.00 79.56 94 LEU A N 1
ATOM 768 C CA . LEU A 1 94 ? 12.886 -15.560 -10.821 1.00 79.56 94 LEU A CA 1
ATOM 769 C C . LEU A 1 94 ? 11.986 -16.478 -11.667 1.00 79.56 94 LEU A C 1
ATOM 771 O O . LEU A 1 94 ? 12.265 -16.663 -12.855 1.00 79.56 94 LEU A O 1
ATOM 775 N N . PRO A 1 95 ? 10.900 -17.028 -11.094 1.00 76.88 95 PRO A N 1
ATOM 776 C CA . PRO A 1 95 ? 9.903 -17.775 -11.851 1.00 76.88 95 PRO A CA 1
ATOM 777 C C . PRO A 1 95 ? 9.279 -16.923 -12.957 1.00 76.88 95 PRO A C 1
ATOM 779 O O . PRO A 1 95 ? 9.140 -15.705 -12.824 1.00 76.88 95 PRO A O 1
ATOM 782 N N . ALA A 1 96 ? 8.882 -17.571 -14.051 1.00 77.25 96 ALA A N 1
ATOM 783 C CA . ALA A 1 96 ? 8.222 -16.891 -15.162 1.00 77.25 96 ALA A CA 1
ATOM 784 C C . ALA A 1 96 ? 6.761 -16.535 -14.841 1.00 77.25 96 ALA A C 1
ATOM 786 O O . ALA A 1 96 ? 6.275 -15.504 -15.301 1.00 77.25 96 ALA A O 1
ATOM 787 N N . ASP A 1 97 ? 6.086 -17.383 -14.063 1.00 69.88 97 ASP A N 1
ATOM 788 C CA . ASP A 1 97 ? 4.722 -17.158 -13.595 1.00 69.88 97 ASP A CA 1
ATOM 789 C C . ASP A 1 97 ? 4.742 -16.376 -12.277 1.00 69.88 97 ASP A C 1
ATOM 791 O O . ASP A 1 97 ? 5.415 -16.784 -11.332 1.00 69.88 97 ASP A O 1
ATOM 795 N N . LEU A 1 98 ? 4.017 -15.254 -12.214 1.00 61.97 98 LEU A N 1
ATOM 796 C CA . LEU A 1 98 ? 3.920 -14.416 -11.015 1.00 61.97 98 LEU A CA 1
ATOM 797 C C . LEU A 1 98 ? 3.229 -15.142 -9.853 1.00 61.97 98 LEU A C 1
ATOM 799 O O . LEU A 1 98 ? 3.557 -14.859 -8.700 1.00 61.97 98 LEU A O 1
ATOM 803 N N . ASP A 1 99 ? 2.349 -16.105 -10.135 1.00 61.62 99 ASP A N 1
ATOM 804 C CA . ASP A 1 99 ? 1.655 -16.891 -9.106 1.00 61.62 99 ASP A CA 1
ATOM 805 C C . ASP A 1 99 ? 2.613 -17.825 -8.339 1.00 61.62 99 ASP A C 1
ATOM 807 O O . ASP A 1 99 ? 2.344 -18.217 -7.202 1.00 61.62 99 ASP A O 1
ATOM 811 N N . GLU A 1 100 ? 3.775 -18.140 -8.921 1.00 65.88 100 GLU A N 1
ATOM 812 C CA . GLU A 1 100 ? 4.830 -18.946 -8.295 1.00 65.88 100 GLU A CA 1
ATOM 813 C C . GLU A 1 100 ? 5.815 -18.108 -7.465 1.00 65.88 100 GLU A C 1
ATOM 815 O O . GLU A 1 100 ? 6.762 -18.639 -6.870 1.00 65.88 100 GLU A O 1
ATOM 820 N N . TRP A 1 101 ? 5.657 -16.782 -7.433 1.00 61.50 101 TRP A N 1
ATOM 821 C CA . TRP A 1 101 ? 6.632 -15.936 -6.766 1.00 61.50 101 TRP A CA 1
ATOM 822 C C . TRP A 1 101 ? 6.527 -16.018 -5.246 1.00 61.50 101 TRP A C 1
ATOM 824 O O . TRP A 1 101 ? 5.512 -15.706 -4.626 1.00 61.50 101 TRP A O 1
ATOM 834 N N . THR A 1 102 ? 7.653 -16.354 -4.623 1.00 56.84 102 THR A N 1
ATOM 835 C CA . THR A 1 102 ? 7.826 -16.249 -3.174 1.00 56.84 102 THR A CA 1
ATOM 836 C C . THR A 1 102 ? 8.230 -14.830 -2.784 1.00 56.84 102 THR A C 1
ATOM 838 O O . THR A 1 102 ? 8.657 -14.032 -3.620 1.00 56.84 102 THR A O 1
ATOM 841 N N . MET A 1 103 ? 8.196 -14.504 -1.489 1.00 50.78 103 MET A N 1
ATOM 842 C CA . MET A 1 103 ? 8.642 -13.176 -1.068 1.00 50.78 103 MET A CA 1
ATOM 843 C C . MET A 1 103 ? 10.121 -12.897 -1.367 1.00 50.78 103 MET A C 1
ATOM 845 O O . MET A 1 103 ? 10.505 -11.760 -1.640 1.00 50.78 103 MET A O 1
ATOM 849 N N . GLU A 1 104 ? 10.972 -13.918 -1.322 1.00 57.47 104 GLU A N 1
ATOM 850 C CA . GLU A 1 104 ? 12.391 -13.759 -1.640 1.00 57.47 104 GLU A CA 1
ATOM 851 C C . GLU A 1 104 ? 12.591 -13.296 -3.093 1.00 57.47 104 GLU A C 1
ATOM 853 O O . GLU A 1 104 ? 13.438 -12.440 -3.366 1.00 57.47 104 GLU A O 1
ATOM 858 N N . ASN A 1 105 ? 11.726 -13.757 -3.999 1.00 68.75 105 ASN A N 1
ATOM 859 C CA . ASN A 1 105 ? 11.703 -13.362 -5.405 1.00 68.75 105 ASN A CA 1
ATOM 860 C C . ASN A 1 105 ? 11.358 -11.865 -5.545 1.00 68.75 105 ASN A C 1
ATOM 862 O O . ASN A 1 105 ? 12.057 -11.120 -6.236 1.00 68.75 105 ASN A O 1
ATOM 866 N N . PHE A 1 106 ? 10.347 -11.384 -4.814 1.00 62.38 106 PHE A N 1
ATOM 867 C CA . PHE A 1 106 ? 9.978 -9.962 -4.801 1.00 62.38 106 PHE A CA 1
ATOM 868 C C . PHE A 1 106 ? 11.033 -9.067 -4.145 1.00 62.38 106 PHE A C 1
ATOM 870 O O . PHE A 1 106 ? 11.305 -7.977 -4.649 1.00 62.38 106 PHE A O 1
ATOM 877 N N . LEU A 1 107 ? 11.661 -9.504 -3.047 1.00 59.72 107 LEU A N 1
ATOM 878 C CA . LEU A 1 107 ? 12.760 -8.761 -2.416 1.00 59.72 107 LEU A CA 1
ATOM 879 C C . LEU A 1 107 ? 13.955 -8.633 -3.353 1.00 59.72 107 LEU A C 1
ATOM 881 O O . LEU A 1 107 ? 14.556 -7.564 -3.432 1.00 59.72 107 LEU A O 1
ATOM 885 N N . THR A 1 108 ? 14.261 -9.701 -4.082 1.00 74.81 108 THR A N 1
ATOM 886 C CA . THR A 1 108 ? 15.296 -9.707 -5.113 1.00 74.81 108 THR A CA 1
ATOM 887 C C . THR A 1 108 ? 14.992 -8.651 -6.176 1.00 74.81 108 THR A C 1
ATOM 889 O O . THR A 1 108 ? 15.816 -7.766 -6.405 1.00 74.81 108 THR A O 1
ATOM 892 N N . LEU A 1 109 ? 13.769 -8.643 -6.722 1.00 75.44 109 LEU A N 1
ATOM 893 C CA . LEU A 1 109 ? 13.343 -7.632 -7.693 1.00 75.44 109 LEU A CA 1
ATOM 894 C C . LEU A 1 109 ? 13.407 -6.204 -7.118 1.00 75.44 109 LEU A C 1
ATOM 896 O O . LEU A 1 109 ? 13.936 -5.298 -7.763 1.00 75.44 109 LEU A O 1
ATOM 900 N N . LYS A 1 110 ? 12.909 -5.988 -5.895 1.00 70.56 110 LYS A N 1
ATOM 901 C CA . LYS A 1 110 ? 12.948 -4.682 -5.217 1.00 70.56 110 LYS A CA 1
ATOM 902 C C . LYS A 1 110 ? 14.382 -4.180 -5.055 1.00 70.56 110 LYS A C 1
ATOM 904 O O . LYS A 1 110 ? 14.644 -3.010 -5.326 1.00 70.56 110 LYS A O 1
ATOM 909 N N . THR A 1 111 ? 15.300 -5.039 -4.612 1.00 75.50 111 THR A N 1
ATOM 910 C CA . THR A 1 111 ? 16.714 -4.686 -4.433 1.00 75.50 111 THR A CA 1
ATOM 911 C C . THR A 1 111 ? 17.365 -4.333 -5.766 1.00 75.50 111 THR A C 1
ATOM 913 O O . THR A 1 111 ? 18.095 -3.347 -5.834 1.00 75.50 111 THR A O 1
ATOM 916 N N . THR A 1 112 ? 17.055 -5.060 -6.841 1.00 85.25 112 THR A N 1
ATOM 917 C CA . THR A 1 112 ? 17.505 -4.716 -8.199 1.00 85.25 112 THR A CA 1
ATOM 918 C C . THR A 1 112 ? 16.990 -3.354 -8.651 1.00 85.25 112 THR A C 1
ATOM 920 O O . THR A 1 112 ? 17.722 -2.593 -9.271 1.00 85.25 112 THR A O 1
ATOM 923 N N . LEU A 1 113 ? 15.735 -3.025 -8.343 1.00 81.62 113 LEU A N 1
ATOM 924 C CA . LEU A 1 113 ? 15.093 -1.790 -8.796 1.00 81.62 113 LEU A CA 1
ATOM 925 C C . LEU A 1 113 ? 15.309 -0.596 -7.860 1.00 81.62 113 LEU A C 1
ATOM 927 O O . LEU A 1 113 ? 14.806 0.491 -8.145 1.00 81.62 113 LEU A O 1
ATOM 931 N N . GLN A 1 114 ? 16.046 -0.753 -6.758 1.00 79.12 114 GLN A N 1
ATOM 932 C CA . GLN A 1 114 ? 16.096 0.233 -5.675 1.00 79.12 114 GLN A CA 1
ATOM 933 C C . GLN A 1 114 ? 16.514 1.645 -6.120 1.00 79.12 114 GLN A C 1
ATOM 935 O O . GLN A 1 114 ? 16.025 2.622 -5.555 1.00 79.12 114 GLN A O 1
ATOM 940 N N . HIS A 1 115 ? 17.373 1.775 -7.139 1.00 82.44 115 HIS A N 1
ATOM 941 C CA . HIS A 1 115 ? 17.781 3.081 -7.668 1.00 82.44 115 HIS A CA 1
ATOM 942 C C . HIS A 1 115 ? 16.863 3.599 -8.780 1.00 82.44 115 HIS A C 1
ATOM 944 O O . HIS A 1 115 ? 16.923 4.779 -9.106 1.00 82.44 115 HIS A O 1
ATOM 950 N N . CYS A 1 116 ? 16.006 2.752 -9.349 1.00 83.31 116 CYS A N 1
ATOM 951 C CA . CYS A 1 116 ? 15.028 3.129 -10.370 1.00 83.31 116 CYS A CA 1
ATOM 952 C C . CYS A 1 116 ? 13.712 3.610 -9.740 1.00 83.31 116 CYS A C 1
ATOM 954 O O . CYS A 1 116 ? 13.170 4.634 -10.153 1.00 83.31 116 CYS A O 1
ATOM 956 N N . LEU A 1 117 ? 13.229 2.914 -8.702 1.00 77.94 117 LEU A N 1
ATOM 957 C CA . LEU A 1 117 ? 11.940 3.176 -8.042 1.00 77.94 117 LEU A CA 1
ATOM 958 C C . LEU A 1 117 ? 11.718 4.633 -7.584 1.00 77.94 117 LEU A C 1
ATOM 960 O O . LEU A 1 117 ? 10.584 5.098 -7.707 1.00 77.94 117 LEU A O 1
ATOM 964 N N . PRO A 1 118 ? 12.728 5.378 -7.082 1.00 82.38 118 PRO A N 1
ATOM 965 C CA . PRO A 1 118 ? 12.548 6.773 -6.676 1.00 82.38 118 PRO A CA 1
ATOM 966 C C . PRO A 1 118 ? 12.201 7.733 -7.820 1.00 82.38 118 PRO A C 1
ATOM 968 O O . PRO A 1 118 ? 11.773 8.852 -7.553 1.00 82.38 118 PRO A O 1
ATOM 971 N N . TYR A 1 119 ? 12.417 7.326 -9.073 1.00 81.88 119 TYR A N 1
ATOM 972 C CA . TYR A 1 119 ? 12.193 8.161 -10.255 1.00 81.88 119 TYR A CA 1
ATOM 973 C C . TYR A 1 119 ? 10.860 7.874 -10.959 1.00 81.88 119 TYR A C 1
ATOM 975 O O . TYR A 1 119 ? 10.542 8.549 -11.932 1.00 81.88 119 TYR A O 1
ATOM 983 N N . ILE A 1 120 ? 10.070 6.921 -10.454 1.00 79.62 120 ILE A N 1
ATOM 984 C CA . ILE A 1 120 ? 8.716 6.653 -10.949 1.00 79.62 120 ILE A CA 1
ATOM 985 C C . ILE A 1 120 ? 7.736 7.665 -10.350 1.00 79.62 120 ILE A C 1
ATOM 987 O O . ILE A 1 120 ? 7.653 7.842 -9.130 1.00 79.62 120 ILE A O 1
ATOM 991 N N . ARG A 1 121 ? 6.946 8.320 -11.201 1.00 76.25 121 ARG A N 1
ATOM 992 C CA . ARG A 1 121 ? 5.973 9.352 -10.815 1.00 76.25 121 ARG A CA 1
ATOM 993 C C . ARG A 1 121 ? 4.597 8.744 -10.557 1.00 76.25 121 ARG A C 1
ATOM 995 O O . ARG A 1 121 ? 3.653 9.040 -11.276 1.00 76.25 121 ARG A O 1
ATOM 1002 N N . TYR A 1 122 ? 4.454 7.951 -9.496 1.00 61.28 122 TYR A N 1
ATOM 1003 C CA . TYR A 1 122 ? 3.222 7.202 -9.176 1.00 61.28 122 TYR A CA 1
ATOM 1004 C C . TYR A 1 122 ? 1.907 8.002 -9.312 1.00 61.28 122 TYR A C 1
ATOM 1006 O O . TYR A 1 122 ? 0.917 7.465 -9.790 1.00 61.28 122 TYR A O 1
ATOM 1014 N N . PHE A 1 123 ? 1.902 9.298 -8.973 1.00 58.69 123 PHE A N 1
ATOM 1015 C CA . PHE A 1 123 ? 0.731 10.184 -9.103 1.00 58.69 123 PHE A CA 1
ATOM 1016 C C . PHE A 1 123 ? 0.281 10.489 -10.548 1.00 58.69 123 PHE A C 1
ATOM 1018 O O . PHE A 1 123 ? -0.777 11.083 -10.731 1.00 58.69 123 PHE A O 1
ATOM 1025 N N . HIS A 1 124 ? 1.078 10.129 -11.557 1.00 67.50 124 HIS A N 1
ATOM 1026 C CA . HIS A 1 124 ? 0.779 10.316 -12.984 1.00 67.50 124 HIS A CA 1
ATOM 1027 C C . HIS A 1 124 ? 0.346 9.015 -13.678 1.00 67.50 124 HIS A C 1
ATOM 1029 O O . HIS A 1 124 ? 0.116 9.009 -14.886 1.00 67.50 124 HIS A O 1
ATOM 1035 N N . ILE A 1 125 ? 0.244 7.912 -12.935 1.00 67.06 125 ILE A N 1
ATOM 1036 C CA . ILE A 1 125 ? -0.367 6.670 -13.413 1.00 67.06 125 ILE A CA 1
ATOM 1037 C C . ILE A 1 125 ? -1.888 6.815 -13.219 1.00 67.06 125 ILE A C 1
ATOM 1039 O O . ILE A 1 125 ? -2.329 7.377 -12.216 1.00 67.06 125 ILE A O 1
ATOM 1043 N N . SER A 1 126 ? -2.697 6.392 -14.195 1.00 59.19 126 SER A N 1
ATOM 1044 C CA . SER A 1 126 ? -4.159 6.518 -14.103 1.00 59.19 126 SER A CA 1
ATOM 1045 C C . SER A 1 126 ? -4.714 5.662 -12.957 1.00 59.19 126 SER A C 1
ATOM 1047 O O . SER A 1 126 ? -4.104 4.665 -12.590 1.00 59.19 126 SER A O 1
ATOM 1049 N N . GLY A 1 127 ? -5.862 6.034 -12.381 1.00 45.47 127 GLY A N 1
ATOM 1050 C CA . GLY A 1 127 ? -6.468 5.275 -11.278 1.00 45.47 127 GLY A CA 1
ATOM 1051 C C . GLY A 1 127 ? -6.765 3.814 -11.634 1.00 45.47 127 GLY A C 1
ATOM 1052 O O . GLY A 1 127 ? -6.517 2.937 -10.813 1.00 45.47 127 GLY A O 1
ATOM 1053 N N . ASP A 1 128 ? -7.213 3.561 -12.865 1.00 56.53 128 ASP A N 1
ATOM 1054 C CA . ASP A 1 128 ? -7.506 2.214 -13.365 1.00 56.53 128 ASP A CA 1
ATOM 1055 C C . ASP A 1 128 ? -6.213 1.400 -13.560 1.00 56.53 128 ASP A C 1
ATOM 1057 O O . ASP A 1 128 ? -6.113 0.278 -13.071 1.00 56.53 128 ASP A O 1
ATOM 1061 N N . ASP A 1 129 ? -5.167 1.997 -14.151 1.00 51.25 129 ASP A N 1
ATOM 1062 C CA . ASP A 1 129 ? -3.854 1.345 -14.302 1.00 51.25 129 ASP A CA 1
ATOM 1063 C C . ASP A 1 129 ? -3.146 1.141 -12.955 1.00 51.25 129 ASP A C 1
ATOM 1065 O O . ASP A 1 129 ? -2.350 0.216 -12.791 1.00 51.25 129 ASP A O 1
ATOM 1069 N N . ILE A 1 130 ? -3.394 2.029 -11.990 1.00 50.12 130 ILE A N 1
ATOM 1070 C CA . ILE A 1 130 ? -2.876 1.935 -10.627 1.00 50.12 130 ILE A CA 1
ATOM 1071 C C . ILE A 1 130 ? -3.444 0.698 -9.938 1.00 50.12 130 ILE A C 1
ATOM 1073 O O . ILE A 1 130 ? -2.706 0.100 -9.177 1.00 50.12 130 ILE A O 1
ATOM 1077 N N . LEU A 1 131 ? -4.687 0.274 -10.177 1.00 42.28 131 LEU A N 1
ATOM 1078 C CA . LEU A 1 131 ? -5.263 -0.899 -9.502 1.00 42.28 131 LEU A CA 1
ATOM 1079 C C . LEU A 1 131 ? -4.561 -2.201 -9.918 1.00 42.28 131 LEU A C 1
ATOM 1081 O O . LEU A 1 131 ? -4.092 -2.937 -9.048 1.00 42.28 131 LEU A O 1
ATOM 1085 N N . ASP A 1 132 ? -4.368 -2.407 -11.223 1.00 53.31 132 ASP A N 1
ATOM 1086 C CA . ASP A 1 132 ? -3.642 -3.564 -11.769 1.00 53.31 132 ASP A CA 1
ATOM 1087 C C . ASP A 1 132 ? -2.144 -3.521 -11.394 1.00 53.31 132 ASP A C 1
ATOM 1089 O O . ASP A 1 132 ? -1.504 -4.540 -11.125 1.00 53.31 132 ASP A O 1
ATOM 1093 N N . LYS A 1 133 ? -1.553 -2.320 -11.310 1.00 55.09 133 LYS A N 1
ATOM 1094 C CA . LYS A 1 133 ? -0.127 -2.135 -10.967 1.00 55.09 133 LYS A CA 1
ATOM 1095 C C . LYS A 1 133 ? 0.132 -2.136 -9.469 1.00 55.09 133 LYS A C 1
ATOM 1097 O O . LYS A 1 133 ? 1.229 -2.506 -9.051 1.00 55.09 133 LYS A O 1
ATOM 1102 N N . LEU A 1 134 ? -0.850 -1.755 -8.657 1.00 49.53 134 LEU A N 1
ATOM 1103 C CA . LEU A 1 134 ? -0.821 -1.872 -7.205 1.00 49.53 134 LEU A CA 1
ATOM 1104 C C . LEU A 1 134 ? -0.966 -3.316 -6.778 1.00 49.53 134 LEU A C 1
ATOM 1106 O O . LEU A 1 134 ? -0.440 -3.628 -5.729 1.00 49.53 134 LEU A O 1
ATOM 1110 N N . GLU A 1 135 ? -1.586 -4.209 -7.543 1.00 48.78 135 GLU A N 1
ATOM 1111 C CA . GLU A 1 135 ? -1.519 -5.641 -7.240 1.00 48.78 135 GLU A CA 1
ATOM 1112 C C . GLU A 1 135 ? -0.054 -6.118 -7.259 1.00 48.78 135 GLU A C 1
ATOM 1114 O O . GLU A 1 135 ? 0.450 -6.639 -6.263 1.00 48.78 135 GLU A O 1
ATOM 1119 N N . VAL A 1 136 ? 0.698 -5.760 -8.306 1.00 48.31 136 VAL A N 1
ATOM 1120 C CA . VAL A 1 136 ? 2.147 -6.010 -8.408 1.00 48.31 136 VAL A CA 1
ATOM 1121 C C . VAL A 1 136 ? 2.932 -5.252 -7.334 1.00 48.31 136 VAL A C 1
ATOM 1123 O O . VAL A 1 136 ? 3.786 -5.832 -6.667 1.00 48.31 136 VAL A O 1
ATOM 1126 N N . MET A 1 137 ? 2.660 -3.964 -7.113 1.00 43.69 137 MET A N 1
ATOM 1127 C CA . MET A 1 137 ? 3.378 -3.132 -6.141 1.00 43.69 137 MET A CA 1
ATOM 1128 C C . MET A 1 137 ? 3.062 -3.519 -4.690 1.00 43.69 137 MET A C 1
ATOM 1130 O O . MET A 1 137 ? 3.953 -3.474 -3.849 1.00 43.69 137 MET A O 1
ATOM 1134 N N . MET A 1 138 ? 1.838 -3.950 -4.389 1.00 46.28 138 MET A N 1
ATOM 1135 C CA . MET A 1 138 ? 1.458 -4.519 -3.101 1.00 46.28 138 MET A CA 1
ATOM 1136 C C . MET A 1 138 ? 2.255 -5.790 -2.878 1.00 46.28 138 MET A C 1
ATOM 1138 O O . MET A 1 138 ? 2.907 -5.881 -1.849 1.00 46.28 138 MET A O 1
ATOM 1142 N N . ILE A 1 139 ? 2.361 -6.704 -3.842 1.00 43.19 139 ILE A N 1
ATOM 1143 C CA . ILE A 1 139 ? 3.228 -7.874 -3.656 1.00 43.19 139 ILE A CA 1
ATOM 1144 C C . ILE A 1 139 ? 4.722 -7.465 -3.539 1.00 43.19 139 ILE A C 1
ATOM 1146 O O . ILE A 1 139 ? 5.454 -7.997 -2.704 1.00 43.19 139 ILE A O 1
ATOM 1150 N N . THR A 1 140 ? 5.158 -6.422 -4.259 1.00 39.31 140 THR A N 1
ATOM 1151 C CA . THR A 1 140 ? 6.533 -5.867 -4.214 1.00 39.31 140 THR A CA 1
ATOM 1152 C C . THR A 1 140 ? 6.870 -5.161 -2.884 1.00 39.31 140 THR A C 1
ATOM 1154 O O . THR A 1 140 ? 8.032 -5.099 -2.474 1.00 39.31 140 THR A O 1
ATOM 1157 N N . VAL A 1 141 ? 5.871 -4.610 -2.188 1.00 39.81 141 VAL A N 1
ATOM 1158 C CA . VAL A 1 141 ? 6.018 -3.821 -0.950 1.00 39.81 141 VAL A CA 1
ATOM 1159 C C . VAL A 1 141 ? 5.642 -4.628 0.303 1.00 39.81 141 VAL A C 1
ATOM 1161 O O . VAL A 1 141 ? 6.151 -4.330 1.387 1.00 39.81 141 VAL A O 1
ATOM 1164 N N . LEU A 1 142 ? 4.791 -5.654 0.195 1.00 40.00 142 LEU A N 1
ATOM 1165 C CA . LEU A 1 142 ? 4.053 -6.180 1.349 1.00 40.00 142 LEU A CA 1
ATOM 1166 C C . LEU A 1 142 ? 4.821 -7.076 2.311 1.00 40.00 142 LEU A C 1
ATOM 1168 O O . LEU A 1 142 ? 4.382 -7.182 3.452 1.00 40.00 142 LEU A O 1
ATOM 1172 N N . ILE A 1 143 ? 5.938 -7.710 1.962 1.00 46.50 143 ILE A N 1
ATOM 1173 C CA . ILE A 1 143 ? 6.542 -8.654 2.916 1.00 46.50 143 ILE A CA 1
ATOM 1174 C C . ILE A 1 143 ? 8.041 -8.385 3.100 1.00 46.50 143 ILE A C 1
ATOM 1176 O O . ILE A 1 143 ? 8.902 -9.033 2.526 1.00 46.50 143 ILE A O 1
ATOM 1180 N N . LYS A 1 144 ? 8.352 -7.428 3.991 1.00 38.16 144 LYS A N 1
ATOM 1181 C CA . LYS A 1 144 ? 9.439 -7.508 5.008 1.00 38.16 144 LYS A CA 1
ATOM 1182 C C . LYS A 1 144 ? 10.305 -6.257 5.192 1.00 38.16 144 LYS A C 1
ATOM 1184 O O . LYS A 1 144 ? 11.107 -6.249 6.121 1.00 38.16 144 LYS A O 1
ATOM 1189 N N . ASP A 1 145 ? 10.124 -5.160 4.457 1.00 33.53 145 ASP A N 1
ATOM 1190 C CA . ASP A 1 145 ? 10.902 -3.945 4.765 1.00 33.53 145 ASP A CA 1
ATOM 1191 C C . ASP A 1 145 ? 10.154 -2.994 5.714 1.00 33.53 145 ASP A C 1
ATOM 1193 O O . ASP A 1 145 ? 9.500 -2.032 5.320 1.00 33.53 145 ASP A O 1
ATOM 1197 N N . LYS A 1 146 ? 10.259 -3.340 7.003 1.00 39.16 146 LYS A N 1
ATOM 1198 C CA . LYS A 1 146 ? 9.756 -2.643 8.199 1.00 39.16 146 LYS A CA 1
ATOM 1199 C C . LYS A 1 146 ? 8.243 -2.402 8.222 1.00 39.16 146 LYS A C 1
ATOM 1201 O O . LYS A 1 146 ? 7.742 -1.367 7.792 1.00 39.16 146 LYS A O 1
ATOM 1206 N N . ALA A 1 147 ? 7.541 -3.311 8.903 1.00 40.50 147 ALA A N 1
ATOM 1207 C CA . ALA A 1 147 ? 6.113 -3.241 9.229 1.00 40.50 147 ALA A CA 1
ATOM 1208 C C . ALA A 1 147 ? 5.638 -1.878 9.782 1.00 40.50 147 ALA A C 1
ATOM 1210 O O . ALA A 1 147 ? 4.479 -1.525 9.602 1.00 40.50 147 ALA A O 1
ATOM 1211 N N . SER A 1 148 ? 6.511 -1.077 10.407 1.00 46.41 148 SER A N 1
ATOM 1212 C CA . SER A 1 148 ? 6.172 0.288 10.829 1.00 46.41 148 SER A CA 1
ATOM 1213 C C . SER A 1 148 ? 6.003 1.261 9.659 1.00 46.41 148 SER A C 1
ATOM 1215 O O . SER A 1 148 ? 5.051 2.030 9.662 1.00 46.41 148 SER A O 1
ATOM 1217 N N . ARG A 1 149 ? 6.865 1.215 8.630 1.00 41.47 149 ARG A N 1
ATOM 1218 C CA . ARG A 1 149 ? 6.750 2.107 7.464 1.00 41.47 149 ARG A CA 1
ATOM 1219 C C . ARG A 1 149 ? 5.561 1.714 6.598 1.00 41.47 149 ARG A C 1
ATOM 1221 O O . ARG A 1 149 ? 4.865 2.608 6.140 1.00 41.47 149 ARG A O 1
ATOM 1228 N N . LEU A 1 150 ? 5.290 0.420 6.428 1.00 49.03 150 LEU A N 1
ATOM 1229 C CA . LEU A 1 150 ? 4.104 -0.062 5.712 1.00 49.03 150 LEU A CA 1
ATOM 1230 C C . LEU A 1 150 ? 2.806 0.411 6.379 1.00 49.03 150 LEU A C 1
ATOM 1232 O O . LEU A 1 150 ? 1.962 0.982 5.694 1.00 49.03 150 LEU A O 1
ATOM 1236 N N . LYS A 1 151 ? 2.691 0.251 7.708 1.00 51.84 151 LYS A N 1
ATOM 1237 C CA . LYS A 1 151 ? 1.570 0.796 8.491 1.00 51.84 151 LYS A CA 1
ATOM 1238 C C . LYS A 1 151 ? 1.402 2.290 8.226 1.00 51.84 151 LYS A C 1
ATOM 1240 O O . LYS A 1 151 ? 0.315 2.704 7.864 1.00 51.84 151 LYS A O 1
ATOM 1245 N N . THR A 1 152 ? 2.485 3.070 8.303 1.00 57.16 152 THR A N 1
ATOM 1246 C CA . THR A 1 152 ? 2.444 4.525 8.076 1.00 57.16 152 THR A CA 1
ATOM 1247 C C . THR A 1 152 ? 2.083 4.927 6.640 1.00 57.16 152 THR A C 1
ATOM 1249 O O . THR A 1 152 ? 1.381 5.912 6.452 1.00 57.16 152 THR A O 1
ATOM 1252 N N . HIS A 1 153 ? 2.555 4.217 5.608 1.00 61.06 153 HIS A N 1
ATOM 1253 C CA . HIS A 1 153 ? 2.243 4.586 4.217 1.00 61.06 153 HIS A CA 1
ATOM 1254 C C . HIS A 1 153 ? 0.832 4.144 3.828 1.00 61.06 153 HIS A C 1
ATOM 1256 O O . HIS A 1 153 ? 0.111 4.914 3.199 1.00 61.06 153 HIS A O 1
ATOM 1262 N N . PHE A 1 154 ? 0.414 2.941 4.236 1.00 70.50 154 PHE A N 1
ATOM 1263 C CA . PHE A 1 154 ? -0.948 2.476 3.995 1.00 70.50 154 PHE A CA 1
ATOM 1264 C C . PHE A 1 154 ? -1.961 3.332 4.760 1.00 70.50 154 PHE A C 1
ATOM 1266 O O . PHE A 1 154 ? -2.932 3.783 4.162 1.00 70.50 154 PHE A O 1
ATOM 1273 N N . SER A 1 155 ? -1.718 3.635 6.041 1.00 76.31 155 SER A N 1
ATOM 1274 C CA . SER A 1 155 ? -2.591 4.523 6.817 1.00 76.31 155 SER A CA 1
ATOM 1275 C C . SER A 1 155 ? -2.674 5.923 6.209 1.00 76.31 155 SER A C 1
ATOM 1277 O O . SER A 1 155 ? -3.768 6.479 6.114 1.00 76.31 155 SER A O 1
ATOM 1279 N N . PHE A 1 156 ? -1.561 6.472 5.713 1.00 75.50 156 PHE A N 1
ATOM 1280 C CA . PHE A 1 156 ? -1.543 7.761 5.024 1.00 75.50 156 PHE A CA 1
ATOM 1281 C C . PHE A 1 156 ? -2.393 7.758 3.743 1.00 75.50 156 PHE A C 1
ATOM 1283 O O . PHE A 1 156 ? -3.215 8.657 3.541 1.00 75.50 156 PHE A O 1
ATOM 1290 N N . VAL A 1 157 ? -2.230 6.743 2.886 1.00 69.75 157 VAL A N 1
ATOM 1291 C CA . VAL A 1 157 ? -3.030 6.585 1.658 1.00 69.75 157 VAL A CA 1
ATOM 1292 C C . VAL A 1 157 ? -4.505 6.403 2.007 1.00 69.75 157 VAL A C 1
ATOM 1294 O O . VAL A 1 157 ? -5.347 7.130 1.482 1.00 69.75 157 VAL A O 1
ATOM 1297 N N . TYR A 1 158 ? -4.808 5.517 2.959 1.00 78.00 158 TYR A N 1
ATOM 1298 C CA . TYR A 1 158 ? -6.160 5.275 3.453 1.00 78.00 158 TYR A CA 1
ATOM 1299 C C . TYR A 1 158 ? -6.819 6.578 3.917 1.00 78.00 158 TYR A C 1
ATOM 1301 O O . TYR A 1 158 ? -7.884 6.940 3.434 1.00 78.00 158 TYR A O 1
ATOM 1309 N N . ARG A 1 159 ? -6.154 7.372 4.761 1.00 77.75 159 ARG A N 1
ATOM 1310 C CA . ARG A 1 159 ? -6.669 8.674 5.229 1.00 77.75 159 ARG A CA 1
ATOM 1311 C C . ARG A 1 159 ? -6.905 9.676 4.095 1.00 77.75 159 ARG A C 1
ATOM 1313 O O . ARG A 1 159 ? -7.884 10.426 4.129 1.00 77.75 159 ARG A O 1
ATOM 1320 N N . SER A 1 160 ? -6.035 9.684 3.090 1.00 73.44 160 SER A N 1
ATOM 1321 C CA . SER A 1 160 ? -6.137 10.588 1.939 1.00 73.44 160 SER A CA 1
ATOM 1322 C C . SER A 1 160 ? -7.381 10.294 1.090 1.00 73.44 160 SER A C 1
ATOM 1324 O O . SER A 1 160 ? -8.025 11.227 0.612 1.00 73.44 160 SER A O 1
ATOM 1326 N N . ILE A 1 161 ? -7.781 9.021 0.973 1.00 74.56 161 ILE A N 1
ATOM 1327 C CA . ILE A 1 161 ? -8.983 8.591 0.236 1.00 74.56 161 ILE A CA 1
ATOM 1328 C C . ILE A 1 161 ? -10.250 9.208 0.840 1.00 74.56 161 ILE A C 1
ATOM 1330 O O . ILE A 1 161 ? -11.060 9.802 0.125 1.00 74.56 161 ILE A O 1
ATOM 1334 N N . PHE A 1 162 ? -10.393 9.138 2.165 1.00 73.69 162 PHE A N 1
ATOM 1335 C CA . PHE A 1 162 ? -11.577 9.655 2.860 1.00 73.69 162 PHE A CA 1
ATOM 1336 C C . PHE A 1 162 ? -11.620 11.182 2.948 1.00 73.69 162 PHE A C 1
ATOM 1338 O O . PHE A 1 162 ? -12.684 11.748 3.171 1.00 73.69 162 PHE A O 1
ATOM 1345 N N . THR A 1 163 ? -10.502 11.865 2.685 1.00 67.69 163 THR A N 1
ATOM 1346 C CA . THR A 1 163 ? -10.446 13.333 2.699 1.00 67.69 163 THR A CA 1
ATOM 1347 C C . THR A 1 163 ? -11.199 13.966 1.524 1.00 67.69 163 THR A C 1
ATOM 1349 O O . THR A 1 163 ? -11.713 15.071 1.671 1.00 67.69 163 THR A O 1
ATOM 1352 N N . ASN A 1 164 ? -11.327 13.275 0.383 1.00 56.97 164 ASN A N 1
ATOM 1353 C CA . ASN A 1 164 ? -11.862 13.875 -0.846 1.00 56.97 164 ASN A CA 1
ATOM 1354 C C . ASN A 1 164 ? -13.192 13.284 -1.349 1.00 56.97 164 ASN A C 1
ATOM 1356 O O . ASN A 1 164 ? -13.638 13.707 -2.408 1.00 56.97 164 ASN A O 1
ATOM 1360 N N . ASN A 1 165 ? -13.836 12.345 -0.635 1.00 58.50 165 ASN A N 1
ATOM 1361 C CA . ASN A 1 165 ? -15.152 11.728 -0.944 1.00 58.50 165 ASN A CA 1
ATOM 1362 C C . ASN A 1 165 ? -15.391 11.194 -2.384 1.00 58.50 165 ASN A C 1
ATOM 1364 O O . ASN A 1 165 ? -16.459 10.645 -2.652 1.00 58.50 165 ASN A O 1
ATOM 1368 N N . ASN A 1 166 ? -14.413 11.288 -3.287 1.00 58.62 166 ASN A N 1
ATOM 1369 C CA . ASN A 1 166 ? -14.573 11.075 -4.728 1.00 58.62 166 ASN A CA 1
ATOM 1370 C C . ASN A 1 166 ? -14.057 9.711 -5.222 1.00 58.62 166 ASN A C 1
ATOM 1372 O O . ASN A 1 166 ? -14.110 9.451 -6.419 1.00 58.62 166 ASN A O 1
ATOM 1376 N N . PHE A 1 167 ? -13.580 8.828 -4.335 1.00 67.38 167 PHE A N 1
ATOM 1377 C CA . PHE A 1 167 ? -12.947 7.555 -4.714 1.00 67.38 167 PHE A CA 1
ATOM 1378 C C . PHE A 1 167 ? -13.617 6.345 -4.045 1.00 67.38 167 PHE A C 1
ATOM 1380 O O . PHE A 1 167 ? -13.002 5.648 -3.240 1.00 67.38 167 PHE A O 1
ATOM 1387 N N . LYS A 1 168 ? -14.898 6.096 -4.351 1.00 73.88 168 LYS A N 1
ATOM 1388 C CA . LYS A 1 168 ? -15.686 5.025 -3.706 1.00 73.88 168 LYS A CA 1
ATOM 1389 C C . LYS A 1 168 ? -15.176 3.613 -4.003 1.00 73.88 168 LYS A C 1
ATOM 1391 O O . LYS A 1 168 ? -15.197 2.767 -3.110 1.00 73.88 168 LYS A O 1
ATOM 1396 N N . ASP A 1 169 ? -14.671 3.373 -5.208 1.00 67.44 169 ASP A N 1
ATOM 1397 C CA . ASP A 1 169 ? -14.104 2.069 -5.570 1.00 67.44 169 ASP A CA 1
ATOM 1398 C C . ASP A 1 169 ? -12.776 1.814 -4.851 1.00 67.44 169 ASP A C 1
ATOM 1400 O O . ASP A 1 169 ? -12.553 0.729 -4.318 1.00 67.44 169 ASP A O 1
ATOM 1404 N N . LEU A 1 170 ? -11.938 2.847 -4.729 1.00 60.56 170 LEU A N 1
ATOM 1405 C CA . LEU A 1 170 ? -10.682 2.775 -3.986 1.00 60.56 170 LEU A CA 1
ATOM 1406 C C . LEU A 1 170 ? -10.918 2.620 -2.476 1.00 60.56 170 LEU A C 1
ATOM 1408 O O . LEU A 1 170 ? -10.223 1.851 -1.819 1.00 60.56 170 LEU A O 1
ATOM 1412 N N . GLU A 1 171 ? -11.927 3.304 -1.927 1.00 77.75 171 GLU A N 1
ATOM 1413 C CA . GLU A 1 171 ? -12.393 3.097 -0.552 1.00 77.75 171 GLU A CA 1
ATOM 1414 C C . GLU A 1 171 ? -12.755 1.625 -0.324 1.00 77.75 171 GLU A C 1
ATOM 1416 O O . GLU A 1 171 ? -12.271 1.010 0.626 1.00 77.75 171 GLU A O 1
ATOM 1421 N N . LYS A 1 172 ? -13.578 1.044 -1.206 1.00 80.19 172 LYS A N 1
ATOM 1422 C CA . LYS A 1 172 ? -13.978 -0.362 -1.116 1.00 80.19 172 LYS A CA 1
ATOM 1423 C C . LYS A 1 172 ? -12.768 -1.292 -1.190 1.00 80.19 172 LYS A C 1
ATOM 1425 O O . LYS A 1 172 ? -12.619 -2.144 -0.324 1.00 80.19 172 LYS A O 1
ATOM 1430 N N . PHE A 1 173 ? -11.889 -1.087 -2.163 1.00 70.62 173 PHE A N 1
ATOM 1431 C CA . PHE A 1 173 ? -10.675 -1.877 -2.333 1.00 70.62 173 PHE A CA 1
ATOM 1432 C C . PHE A 1 173 ? -9.776 -1.840 -1.091 1.00 70.62 173 PHE A C 1
ATOM 1434 O O . PHE A 1 173 ? -9.368 -2.879 -0.574 1.00 70.62 173 PHE A O 1
ATOM 1441 N N . CYS A 1 174 ? -9.505 -0.648 -0.556 1.00 72.25 174 CYS A N 1
ATOM 1442 C CA . CYS A 1 174 ? -8.710 -0.527 0.656 1.00 72.25 174 CYS A CA 1
ATOM 1443 C C . CYS A 1 174 ? -9.407 -1.161 1.865 1.00 72.25 174 CYS A C 1
ATOM 1445 O O . CYS A 1 174 ? -8.735 -1.804 2.669 1.00 72.25 174 CYS A O 1
ATOM 1447 N N . ASN A 1 175 ? -10.732 -1.038 1.988 1.00 84.06 175 ASN A N 1
ATOM 1448 C CA . ASN A 1 175 ? -11.488 -1.738 3.027 1.00 84.06 175 ASN A CA 1
ATOM 1449 C C . ASN A 1 175 ? -11.333 -3.259 2.891 1.00 84.06 175 ASN A C 1
ATOM 1451 O O . ASN A 1 175 ? -11.065 -3.924 3.888 1.00 84.06 175 ASN A O 1
ATOM 1455 N N . ASP A 1 176 ? -11.426 -3.805 1.677 1.00 79.38 176 ASP A N 1
ATOM 1456 C CA . ASP A 1 176 ? -11.260 -5.238 1.412 1.00 79.38 176 ASP A CA 1
ATOM 1457 C C . ASP A 1 176 ? -9.851 -5.724 1.811 1.00 79.38 176 ASP A C 1
ATOM 1459 O O . ASP A 1 176 ? -9.702 -6.818 2.353 1.00 79.38 176 ASP A O 1
ATOM 1463 N N . ILE A 1 177 ? -8.813 -4.895 1.663 1.00 70.50 177 ILE A N 1
ATOM 1464 C CA . ILE A 1 177 ? -7.469 -5.193 2.192 1.00 70.50 177 ILE A CA 1
ATOM 1465 C C . ILE A 1 177 ? -7.467 -5.194 3.726 1.00 70.50 177 ILE A C 1
ATOM 1467 O O . ILE A 1 177 ? -6.947 -6.124 4.346 1.00 70.50 177 ILE A O 1
ATOM 1471 N N . VAL A 1 178 ? -8.052 -4.168 4.352 1.00 81.31 178 VAL A N 1
ATOM 1472 C CA . VAL A 1 178 ? -8.080 -4.021 5.818 1.00 81.31 178 VAL A CA 1
ATOM 1473 C C . VAL A 1 178 ? -8.864 -5.151 6.481 1.00 81.31 178 VAL A C 1
ATOM 1475 O O . VAL A 1 178 ? -8.496 -5.566 7.575 1.00 81.31 178 VAL A O 1
ATOM 1478 N N . THR A 1 179 ? -9.895 -5.703 5.835 1.00 78.69 179 THR A N 1
ATOM 1479 C CA . THR A 1 179 ? -10.637 -6.853 6.386 1.00 78.69 179 THR A CA 1
ATOM 1480 C C . THR A 1 179 ? -9.737 -8.069 6.598 1.00 78.69 179 THR A C 1
ATOM 1482 O O . THR A 1 179 ? -9.848 -8.724 7.633 1.00 78.69 179 THR A O 1
ATOM 1485 N N . LYS A 1 180 ? -8.794 -8.309 5.676 1.00 73.62 180 LYS A N 1
ATOM 1486 C CA . LYS A 1 180 ? -7.805 -9.398 5.735 1.00 73.62 180 LYS A CA 1
ATOM 1487 C C . LYS A 1 180 ? -6.593 -9.053 6.599 1.00 73.62 180 LYS A C 1
ATOM 1489 O O . LYS A 1 180 ? -6.057 -9.928 7.273 1.00 73.62 180 LYS A O 1
ATOM 1494 N N . TYR A 1 181 ? -6.174 -7.785 6.601 1.00 73.94 181 TYR A N 1
ATOM 1495 C CA . TYR A 1 181 ? -5.003 -7.299 7.340 1.00 73.94 181 TYR A CA 1
ATOM 1496 C C . TYR A 1 181 ? -5.328 -6.070 8.209 1.00 73.94 181 TYR A C 1
ATOM 1498 O O . TYR A 1 181 ? -4.840 -4.965 7.945 1.00 73.94 181 TYR A O 1
ATOM 1506 N N . PRO A 1 182 ? -6.107 -6.232 9.295 1.00 81.19 182 PRO A N 1
ATOM 1507 C CA . PRO A 1 182 ? -6.604 -5.097 10.079 1.00 81.19 182 PRO A CA 1
ATOM 1508 C C . PRO A 1 182 ? -5.498 -4.275 10.752 1.00 81.19 182 PRO A C 1
ATOM 1510 O O . PRO A 1 182 ? -5.630 -3.064 10.948 1.00 81.19 182 PRO A O 1
ATOM 1513 N N . SER A 1 183 ? -4.370 -4.918 11.064 1.00 79.50 183 SER A N 1
ATOM 1514 C CA . SER A 1 183 ? -3.200 -4.292 11.689 1.00 79.50 183 SER A CA 1
ATOM 1515 C C . SER A 1 183 ? -2.558 -3.187 10.841 1.00 79.50 183 SER A C 1
ATOM 1517 O O . SER A 1 183 ? -1.797 -2.382 11.379 1.00 79.50 183 SER A O 1
ATOM 1519 N N . LEU A 1 184 ? -2.864 -3.098 9.540 1.00 77.50 184 LEU A N 1
ATOM 1520 C CA . LEU A 1 184 ? -2.407 -2.004 8.675 1.00 77.50 184 LEU A CA 1
ATOM 1521 C C . LEU A 1 184 ? -2.979 -0.645 9.089 1.00 77.50 184 LEU A C 1
ATOM 1523 O O . LEU A 1 184 ? -2.316 0.371 8.898 1.00 77.50 184 LEU A O 1
ATOM 1527 N N . ILE A 1 185 ? -4.186 -0.635 9.661 1.00 87.50 185 ILE A N 1
ATOM 1528 C CA . ILE A 1 185 ? -4.874 0.580 10.104 1.00 87.50 185 ILE A CA 1
ATOM 1529 C C . ILE A 1 185 ? -4.945 0.644 11.622 1.00 87.50 185 ILE A C 1
ATOM 1531 O O . ILE A 1 185 ? -4.509 1.634 12.197 1.00 87.50 185 ILE A O 1
ATOM 1535 N N . PHE A 1 186 ? -5.448 -0.399 12.284 1.00 88.62 186 PHE A N 1
ATOM 1536 C CA . PHE A 1 186 ? -5.710 -0.349 13.725 1.00 88.62 186 PHE A CA 1
ATOM 1537 C C . PHE A 1 186 ? -4.429 -0.202 14.563 1.00 88.62 186 PHE A C 1
ATOM 1539 O O . PHE A 1 186 ? -4.411 0.537 15.547 1.00 88.62 186 PHE A O 1
ATOM 1546 N N . ASP A 1 187 ? -3.319 -0.810 14.133 1.00 84.50 187 ASP A N 1
ATOM 1547 C CA . ASP A 1 187 ? -2.030 -0.687 14.828 1.00 84.50 187 ASP A CA 1
ATOM 1548 C C . ASP A 1 187 ? -1.160 0.468 14.309 1.00 84.50 187 ASP A C 1
ATOM 1550 O O . ASP A 1 187 ? 0.005 0.589 14.710 1.00 84.50 187 ASP A O 1
ATOM 1554 N N . ALA A 1 188 ? -1.652 1.273 13.366 1.00 84.94 188 ALA A N 1
ATOM 1555 C CA . ALA A 1 188 ? -0.893 2.400 12.846 1.00 84.94 188 ALA A CA 1
ATOM 1556 C C . ALA A 1 188 ? -0.755 3.484 13.926 1.00 84.94 188 ALA A C 1
ATOM 1558 O O . ALA A 1 188 ? -1.698 3.790 14.656 1.00 84.94 188 ALA A O 1
ATOM 1559 N N . GLY A 1 189 ? 0.431 4.092 14.029 1.00 83.50 189 GLY A N 1
ATOM 1560 C CA . GLY A 1 189 ? 0.685 5.134 15.033 1.00 83.50 189 GLY A CA 1
ATOM 1561 C C . GLY A 1 189 ? -0.220 6.360 14.874 1.00 83.50 189 GLY A C 1
ATOM 1562 O O . GLY A 1 189 ? -0.531 7.029 15.854 1.00 83.50 189 GLY A O 1
ATOM 1563 N N . ASP A 1 190 ? -0.683 6.620 13.654 1.00 86.06 190 ASP A N 1
ATOM 1564 C CA . ASP A 1 190 ? -1.580 7.714 13.302 1.00 86.06 190 ASP A CA 1
ATOM 1565 C C . ASP A 1 190 ? -3.057 7.295 13.197 1.00 86.06 190 ASP A C 1
ATOM 1567 O O . ASP A 1 190 ? -3.885 8.100 12.770 1.00 86.06 190 ASP A O 1
ATOM 1571 N N . PHE A 1 191 ? -3.417 6.080 13.634 1.00 91.19 191 PHE A N 1
ATOM 1572 C CA . PHE A 1 191 ? -4.811 5.635 13.750 1.00 91.19 191 PHE A CA 1
ATOM 1573 C C . PHE A 1 191 ? -5.725 6.640 14.482 1.00 91.19 191 PHE A C 1
ATOM 1575 O O . PHE A 1 191 ? -6.827 6.895 13.994 1.00 91.19 191 PHE A O 1
ATOM 1582 N N . PRO A 1 192 ? -5.297 7.285 15.590 1.00 90.50 192 PRO A N 1
ATOM 1583 C CA . PRO A 1 192 ? -6.090 8.328 16.246 1.00 90.50 192 PRO A CA 1
ATOM 1584 C C . PRO A 1 192 ? -6.497 9.492 15.328 1.00 90.50 192 PRO A C 1
ATOM 1586 O O . PRO A 1 192 ? -7.468 10.184 15.592 1.00 90.50 192 PRO A O 1
ATOM 1589 N N . SER A 1 193 ? -5.775 9.725 14.233 1.00 89.56 193 SER A N 1
ATOM 1590 C CA . SER A 1 193 ? -6.056 10.798 13.274 1.00 89.56 193 SER A CA 1
ATOM 1591 C C . SER A 1 193 ? -6.909 10.348 12.079 1.00 89.56 193 SER A C 1
ATOM 1593 O O . SER A 1 193 ? -7.000 11.068 11.077 1.00 89.56 193 SER A O 1
ATOM 1595 N N . LEU A 1 194 ? -7.491 9.147 12.141 1.00 90.69 194 LEU A N 1
ATOM 1596 C CA . LEU A 1 194 ? -8.404 8.628 11.129 1.00 90.69 194 LEU A CA 1
ATOM 1597 C C . LEU A 1 194 ? -9.712 9.436 11.118 1.00 90.69 194 LEU A C 1
ATOM 1599 O O . LEU A 1 194 ? -10.212 9.824 12.169 1.00 90.69 194 LEU A O 1
ATOM 1603 N N . GLN A 1 195 ? -10.283 9.685 9.939 1.00 90.50 195 GLN A N 1
ATOM 1604 C CA . GLN A 1 195 ? -11.585 10.355 9.846 1.00 90.50 195 GLN A CA 1
ATOM 1605 C C . GLN A 1 195 ? -12.720 9.437 10.325 1.00 90.50 195 GLN A C 1
ATOM 1607 O O . GLN A 1 195 ? -12.691 8.235 10.063 1.00 90.50 195 GLN A O 1
ATOM 1612 N N . GLU A 1 196 ? -13.753 10.002 10.962 1.00 92.56 196 GLU A N 1
ATOM 1613 C CA . GLU A 1 196 ? -14.899 9.237 11.487 1.00 92.56 196 GLU A CA 1
ATOM 1614 C C . GLU A 1 196 ? -15.577 8.394 10.396 1.00 92.56 196 GLU A C 1
ATOM 1616 O O . GLU A 1 196 ? -15.896 7.230 10.616 1.00 92.56 196 GLU A O 1
ATOM 1621 N N . THR A 1 197 ? -15.734 8.943 9.189 1.00 91.62 197 THR A N 1
ATOM 1622 C CA . THR A 1 197 ? -16.319 8.242 8.033 1.00 91.62 197 THR A CA 1
ATOM 1623 C C . THR A 1 197 ? -15.554 6.969 7.670 1.00 91.62 197 THR A C 1
ATOM 1625 O O . THR A 1 197 ? -16.175 5.954 7.354 1.00 91.62 197 THR A O 1
ATOM 1628 N N . ALA A 1 198 ? -14.226 7.008 7.775 1.00 91.25 198 ALA A N 1
ATOM 1629 C CA . ALA A 1 198 ? -13.327 5.893 7.504 1.00 91.25 198 ALA A CA 1
ATOM 1630 C C . ALA A 1 198 ? -13.320 4.846 8.621 1.00 91.25 198 ALA A C 1
ATOM 1632 O O . ALA A 1 198 ? -13.133 3.659 8.367 1.00 91.25 198 ALA A O 1
ATOM 1633 N N . LEU A 1 199 ? -13.517 5.271 9.871 1.00 94.12 199 LEU A N 1
ATOM 1634 C CA . LEU A 1 199 ? -13.711 4.343 10.981 1.00 94.12 199 LEU A CA 1
ATOM 1635 C C . LEU A 1 199 ? -15.072 3.648 10.852 1.00 94.12 199 LEU A C 1
ATOM 1637 O O . LEU A 1 199 ? -15.159 2.426 10.934 1.00 94.12 199 LEU A O 1
ATOM 1641 N N . VAL A 1 200 ? -16.131 4.407 10.567 1.00 93.62 200 VAL A N 1
ATOM 1642 C CA . VAL A 1 200 ? -17.489 3.885 10.371 1.00 93.62 200 VAL A CA 1
ATOM 1643 C C . VAL A 1 200 ? -17.561 2.912 9.189 1.00 93.62 200 VAL A C 1
ATOM 1645 O O . VAL A 1 200 ? -18.259 1.904 9.293 1.00 93.62 200 VAL A O 1
ATOM 1648 N N . SER A 1 201 ? -16.850 3.154 8.081 1.00 92.06 201 SER A N 1
ATOM 1649 C CA . SER A 1 201 ? -16.811 2.216 6.946 1.00 92.06 201 SER A CA 1
ATOM 1650 C C . SER A 1 201 ? -16.226 0.856 7.344 1.00 92.06 201 SER A C 1
ATOM 1652 O O . SER A 1 201 ? -16.798 -0.174 6.986 1.00 92.06 201 SER A O 1
ATOM 1654 N N . LEU A 1 202 ? -15.160 0.838 8.152 1.00 93.38 202 LEU A N 1
ATOM 1655 C CA . LEU A 1 202 ? -14.583 -0.392 8.703 1.00 93.38 202 LEU A CA 1
ATOM 1656 C C . LEU A 1 202 ? -15.529 -1.049 9.708 1.00 93.38 202 LEU A C 1
ATOM 1658 O O . LEU A 1 202 ? -15.723 -2.263 9.675 1.00 93.38 202 LEU A O 1
ATOM 1662 N N . LEU A 1 203 ? -16.180 -0.262 10.568 1.00 92.38 203 LEU A N 1
ATOM 1663 C CA . LEU A 1 203 ? -17.121 -0.799 11.548 1.00 92.38 203 LEU A CA 1
ATOM 1664 C C . LEU A 1 203 ? -18.388 -1.394 10.894 1.00 92.38 203 LEU A C 1
ATOM 1666 O O . LEU A 1 203 ? -19.019 -2.289 11.452 1.00 92.38 203 LEU A O 1
ATOM 1670 N N . LYS A 1 204 ? -18.746 -0.984 9.679 1.00 92.31 204 LYS A N 1
ATOM 1671 C CA . LYS A 1 204 ? -19.840 -1.614 8.922 1.00 92.31 204 LYS A CA 1
ATOM 1672 C C . LYS A 1 204 ? -19.497 -3.000 8.377 1.00 92.31 204 LYS A C 1
ATOM 1674 O O . LYS A 1 204 ? -20.415 -3.747 8.058 1.00 92.31 204 LYS A O 1
ATOM 1679 N N . ARG A 1 205 ? -18.213 -3.353 8.255 1.00 88.56 205 ARG A N 1
ATOM 1680 C CA . ARG A 1 205 ? -17.787 -4.653 7.716 1.00 88.56 205 ARG A CA 1
ATOM 1681 C C . ARG A 1 205 ? -18.111 -5.793 8.681 1.00 88.56 205 ARG A C 1
ATOM 1683 O O . ARG A 1 205 ? -17.791 -5.715 9.872 1.00 88.56 205 ARG A O 1
ATOM 1690 N N . ASP A 1 206 ? -18.696 -6.858 8.139 1.00 85.56 206 ASP A N 1
ATOM 1691 C CA . ASP A 1 206 ? -18.969 -8.117 8.846 1.00 85.56 206 ASP A CA 1
ATOM 1692 C C . ASP A 1 206 ? -17.799 -9.110 8.779 1.00 85.56 206 ASP A C 1
ATOM 1694 O O . ASP A 1 206 ? -17.697 -9.992 9.615 1.00 85.56 206 ASP A O 1
ATOM 1698 N N . ASP A 1 207 ? -16.885 -8.967 7.827 1.00 82.81 207 ASP A N 1
ATOM 1699 C CA . ASP A 1 207 ? -15.754 -9.880 7.598 1.00 82.81 207 ASP A CA 1
ATOM 1700 C C . ASP A 1 207 ? -14.420 -9.366 8.160 1.00 82.81 207 ASP A C 1
ATOM 1702 O O . ASP A 1 207 ? -13.368 -9.957 7.916 1.00 82.81 207 ASP A O 1
ATOM 1706 N N . LEU A 1 208 ? -14.448 -8.258 8.904 1.00 86.81 208 LEU A N 1
ATOM 1707 C CA . LEU A 1 208 ? -13.262 -7.689 9.529 1.00 86.81 208 LEU A CA 1
ATOM 1708 C C . LEU A 1 208 ? -12.670 -8.688 10.536 1.00 86.81 208 LEU A C 1
ATOM 1710 O O . LEU A 1 208 ? -13.294 -8.985 11.554 1.00 86.81 208 LEU A O 1
ATOM 1714 N N . GLN A 1 209 ? -11.454 -9.174 10.269 1.00 78.56 209 GLN A N 1
ATOM 1715 C CA . GLN A 1 209 ? -10.787 -10.237 11.034 1.00 78.56 209 GLN A CA 1
ATOM 1716 C C . GLN A 1 209 ? -10.182 -9.743 12.368 1.00 78.56 209 GLN A C 1
ATOM 1718 O O . GLN A 1 209 ? -8.991 -9.910 12.633 1.00 78.56 209 GLN A O 1
ATOM 1723 N N . VAL A 1 210 ? -10.990 -9.105 13.222 1.00 81.31 210 VAL A N 1
ATOM 1724 C CA . VAL A 1 210 ? -10.594 -8.618 14.556 1.00 81.31 210 VAL A CA 1
ATOM 1725 C C . VAL A 1 210 ? -11.662 -8.981 15.584 1.00 81.31 210 VAL A C 1
ATOM 1727 O O . VAL A 1 210 ? -12.857 -8.876 15.324 1.00 81.31 210 VAL A O 1
ATOM 1730 N N . GLU A 1 211 ? -11.227 -9.377 16.780 1.00 80.81 211 GLU A N 1
ATOM 1731 C CA . GLU A 1 211 ? -12.118 -9.597 17.922 1.00 80.81 211 GLU A CA 1
ATOM 1732 C C . GLU A 1 211 ? -12.876 -8.318 18.293 1.00 80.81 211 GLU A C 1
ATOM 1734 O O . GLU A 1 211 ? -12.284 -7.244 18.414 1.00 80.81 211 GLU A O 1
ATOM 1739 N N . GLU A 1 212 ? -14.178 -8.437 18.557 1.00 83.31 212 GLU A N 1
ATOM 1740 C CA . GLU A 1 212 ? -15.024 -7.273 18.839 1.00 83.31 212 GLU A CA 1
ATOM 1741 C C . GLU A 1 212 ? -14.547 -6.469 20.059 1.00 83.31 212 GLU A C 1
ATOM 1743 O O . GLU A 1 212 ? -14.639 -5.244 20.063 1.00 83.31 212 GLU A O 1
ATOM 1748 N N . ALA A 1 213 ? -13.975 -7.137 21.067 1.00 78.62 213 ALA A N 1
ATOM 1749 C CA . ALA A 1 213 ? -13.383 -6.477 22.230 1.00 78.62 213 ALA A CA 1
ATOM 1750 C C . ALA A 1 213 ? -12.214 -5.549 21.846 1.00 78.62 213 ALA A C 1
ATOM 1752 O O . ALA A 1 213 ? -12.133 -4.425 22.335 1.00 78.62 213 ALA A O 1
ATOM 1753 N N . LYS A 1 214 ? -11.356 -5.976 20.909 1.00 84.88 214 LYS A N 1
ATOM 1754 C CA . LYS A 1 214 ? -10.262 -5.143 20.387 1.00 84.88 214 LYS A CA 1
ATOM 1755 C C . LYS A 1 214 ? -10.795 -4.002 19.531 1.00 84.88 214 LYS A C 1
ATOM 1757 O O . LYS A 1 214 ? -10.332 -2.875 19.649 1.00 84.88 214 LYS A O 1
ATOM 1762 N N . ILE A 1 215 ? -11.801 -4.263 18.693 1.00 90.19 215 ILE A N 1
ATOM 1763 C CA . ILE A 1 215 ? -12.459 -3.213 17.898 1.00 90.19 215 ILE A CA 1
ATOM 1764 C C . ILE A 1 215 ? -13.039 -2.132 18.816 1.00 90.19 215 ILE A C 1
ATOM 1766 O O . ILE A 1 215 ? -12.892 -0.937 18.544 1.00 90.19 215 ILE A O 1
ATOM 1770 N N . TRP A 1 216 ? -13.661 -2.545 19.919 1.00 86.12 216 TRP A N 1
ATOM 1771 C CA . TRP A 1 216 ? -14.151 -1.639 20.946 1.00 86.12 216 TRP A CA 1
ATOM 1772 C C . TRP A 1 216 ? -13.019 -0.811 21.562 1.00 86.12 216 TRP A C 1
ATOM 1774 O O . TRP A 1 216 ? -13.122 0.414 21.589 1.00 86.12 216 TRP A O 1
ATOM 1784 N N . GLU A 1 217 ? -11.909 -1.437 21.957 1.00 86.75 217 GLU A N 1
ATOM 1785 C CA . GLU A 1 217 ? -10.727 -0.745 22.489 1.00 86.75 217 GLU A CA 1
ATOM 1786 C C . GLU A 1 217 ? -10.188 0.322 21.519 1.00 86.75 217 GLU A C 1
ATOM 1788 O O . GLU A 1 217 ? -10.006 1.479 21.906 1.00 86.75 217 GLU A O 1
ATOM 1793 N N . TYR A 1 218 ? -10.011 -0.016 20.236 1.00 93.00 218 TYR A N 1
ATOM 1794 C CA . TYR A 1 218 ? -9.582 0.952 19.221 1.00 93.00 218 TYR A CA 1
ATOM 1795 C C . TYR A 1 218 ? -10.593 2.086 19.040 1.00 93.00 218 TYR A C 1
ATOM 1797 O O . TYR A 1 218 ? -10.199 3.244 18.913 1.00 93.00 218 TYR A O 1
ATOM 1805 N N . THR A 1 219 ? -11.891 1.784 19.060 1.00 90.62 219 THR A N 1
ATOM 1806 C CA . THR A 1 219 ? -12.948 2.796 18.927 1.00 90.62 219 THR A CA 1
ATOM 1807 C C . THR A 1 219 ? -12.912 3.781 20.096 1.00 90.62 219 THR A C 1
ATOM 1809 O O . THR A 1 219 ? -12.979 4.990 19.882 1.00 90.62 219 THR A O 1
ATOM 1812 N N . ILE A 1 220 ? -12.720 3.294 21.326 1.00 84.62 220 ILE A N 1
ATOM 1813 C CA . ILE A 1 220 ? -12.548 4.145 22.508 1.00 84.62 220 ILE A CA 1
ATOM 1814 C C . ILE A 1 220 ? -11.272 4.981 22.405 1.00 84.62 220 ILE A C 1
ATOM 1816 O O . ILE A 1 220 ? -11.324 6.193 22.608 1.00 84.62 220 ILE A O 1
ATOM 1820 N N . LYS A 1 221 ? -10.144 4.371 22.026 1.00 90.06 221 LYS A N 1
ATOM 1821 C CA . LYS A 1 221 ? -8.869 5.071 21.814 1.00 90.06 221 LYS A CA 1
ATOM 1822 C C . LYS A 1 221 ? -9.006 6.204 20.793 1.00 90.06 221 LYS A C 1
ATOM 1824 O O . LYS A 1 221 ? -8.511 7.306 21.029 1.00 90.06 221 LYS A O 1
ATOM 1829 N N . TRP A 1 222 ? -9.700 5.950 19.683 1.00 95.38 222 TRP A N 1
ATOM 1830 C CA . TRP A 1 222 ? -10.019 6.971 18.689 1.00 95.38 222 TRP A CA 1
ATOM 1831 C C . TRP A 1 222 ? -10.890 8.076 19.297 1.00 95.38 222 TRP A C 1
ATOM 1833 O O . TRP A 1 222 ? -10.522 9.245 19.215 1.00 95.38 222 TRP A O 1
ATOM 1843 N N . GLY A 1 223 ? -11.975 7.729 19.995 1.00 92.25 223 GLY A N 1
ATOM 1844 C CA . GLY A 1 223 ? -12.868 8.703 20.629 1.00 92.25 223 GLY A CA 1
ATOM 1845 C C . GLY A 1 223 ? -12.168 9.602 21.651 1.00 92.25 223 GLY A C 1
ATOM 1846 O O . GLY A 1 223 ? -12.361 10.815 21.628 1.00 92.25 223 GLY A O 1
ATOM 1847 N N . ILE A 1 224 ? -11.305 9.045 22.505 1.00 87.50 224 ILE A N 1
ATOM 1848 C CA . ILE A 1 224 ? -10.518 9.820 23.475 1.00 87.50 224 ILE A CA 1
ATOM 1849 C C . ILE A 1 224 ? -9.577 10.787 22.750 1.00 87.50 224 ILE A C 1
ATOM 1851 O O . ILE A 1 224 ? -9.488 11.953 23.121 1.00 87.50 224 ILE A O 1
ATOM 1855 N N . SER A 1 225 ? -8.932 10.345 21.667 1.00 91.12 225 SER A N 1
ATOM 1856 C CA . SER A 1 225 ? -8.011 11.198 20.907 1.00 91.12 225 SER A CA 1
ATOM 1857 C C . SER A 1 225 ? -8.669 12.400 20.223 1.00 91.12 225 SER A C 1
ATOM 1859 O O . SER A 1 225 ? -7.999 13.408 20.010 1.00 91.12 225 SER A O 1
ATOM 1861 N N . GLN A 1 226 ? -9.972 12.328 19.925 1.00 92.31 226 GLN A N 1
ATOM 1862 C CA . GLN A 1 226 ? -10.730 13.470 19.398 1.00 92.31 226 GLN A CA 1
ATOM 1863 C C . GLN A 1 226 ? -11.082 14.500 20.484 1.00 92.31 226 GLN A C 1
ATOM 1865 O O . GLN A 1 226 ? -11.510 15.607 20.168 1.00 92.31 226 GLN A O 1
ATOM 1870 N N . ASN A 1 227 ? -10.912 14.155 21.763 1.00 89.12 227 ASN A N 1
ATOM 1871 C CA . ASN A 1 227 ? -11.310 14.972 22.901 1.00 89.12 227 ASN A CA 1
ATOM 1872 C C . ASN A 1 227 ? -10.111 15.220 23.821 1.00 89.12 227 ASN A C 1
ATOM 1874 O O . ASN A 1 227 ? -10.005 14.643 24.902 1.00 89.12 227 ASN A O 1
ATOM 1878 N N . SER A 1 228 ? -9.226 16.135 23.419 1.00 83.50 228 SER A N 1
ATOM 1879 C CA . SER A 1 228 ? -7.999 16.479 24.159 1.00 83.50 228 SER A CA 1
ATOM 1880 C C . SER A 1 228 ? -8.218 16.965 25.599 1.00 83.50 228 SER A C 1
ATOM 1882 O O . SER A 1 228 ? -7.262 17.052 26.360 1.00 83.50 228 SER A O 1
ATOM 1884 N N . ASN A 1 229 ? -9.457 17.306 25.965 1.00 84.31 229 ASN A N 1
ATOM 1885 C CA . ASN A 1 229 ? -9.830 17.810 27.287 1.00 84.31 229 ASN A CA 1
ATOM 1886 C C . ASN A 1 229 ? -10.243 16.695 28.266 1.00 84.31 229 ASN A C 1
ATOM 1888 O O . ASN A 1 229 ? -10.584 16.994 29.409 1.00 84.31 229 ASN A O 1
ATOM 1892 N N . LEU A 1 230 ? -10.286 15.433 27.825 1.00 84.94 230 LEU A N 1
ATOM 1893 C CA . LEU A 1 230 ? -10.606 14.312 28.706 1.00 84.94 230 LEU A CA 1
ATOM 1894 C C . LEU A 1 230 ? -9.421 13.998 29.633 1.00 84.94 230 LEU A C 1
ATOM 1896 O O . LEU A 1 230 ? -8.277 14.007 29.169 1.00 84.94 230 LEU A O 1
ATOM 1900 N N . PRO A 1 231 ? -9.676 13.686 30.917 1.00 81.19 231 PRO A N 1
ATOM 1901 C CA . PRO A 1 231 ? -8.635 13.217 31.823 1.00 81.19 231 PRO A CA 1
ATOM 1902 C C . PRO A 1 231 ? -7.964 11.945 31.296 1.00 81.19 231 PRO A C 1
ATOM 1904 O O . PRO A 1 231 ? -8.622 11.079 30.712 1.00 81.19 231 PRO A O 1
ATOM 1907 N N . ALA A 1 232 ? -6.653 11.830 31.514 1.00 79.44 232 ALA A N 1
ATOM 1908 C CA . ALA A 1 232 ? -5.887 10.653 31.108 1.00 79.44 232 ALA A CA 1
ATOM 1909 C C . ALA A 1 232 ? -6.181 9.434 31.997 1.00 79.44 232 ALA A C 1
ATOM 1911 O O . ALA A 1 232 ? -6.167 8.306 31.506 1.00 79.44 232 ALA A O 1
ATOM 1912 N N . ASP A 1 233 ? -6.450 9.670 33.283 1.00 76.44 233 ASP A N 1
ATOM 1913 C CA . ASP A 1 233 ? -6.863 8.641 34.232 1.00 76.44 233 ASP A CA 1
ATOM 1914 C C . ASP A 1 233 ? -8.388 8.482 34.206 1.00 76.44 233 ASP A C 1
ATOM 1916 O O . ASP A 1 233 ? -9.121 9.462 34.341 1.00 76.44 233 ASP A O 1
ATOM 1920 N N . LEU A 1 234 ? -8.869 7.248 34.031 1.00 71.31 234 LEU A N 1
ATOM 1921 C CA . LEU A 1 234 ? -10.297 6.926 34.027 1.00 71.31 234 LEU A CA 1
ATOM 1922 C C . LEU A 1 234 ? -10.950 7.164 35.394 1.00 71.31 234 LEU A C 1
ATOM 1924 O O . LEU A 1 234 ? -12.146 7.454 35.439 1.00 71.31 234 LEU A O 1
ATOM 1928 N N . ASP A 1 235 ? -10.188 7.097 36.486 1.00 78.62 235 ASP A N 1
ATOM 1929 C CA . ASP A 1 235 ? -10.704 7.339 37.839 1.00 78.62 235 ASP A CA 1
ATOM 1930 C C . ASP A 1 235 ? -11.069 8.819 38.070 1.00 78.62 235 ASP A C 1
ATOM 1932 O O . ASP A 1 235 ? -11.853 9.144 38.965 1.00 78.62 235 ASP A O 1
ATOM 1936 N N . GLU A 1 236 ? -10.571 9.726 37.223 1.00 78.62 236 GLU A N 1
ATOM 1937 C CA . GLU A 1 236 ? -10.890 11.159 37.246 1.00 78.62 236 GLU A CA 1
ATOM 1938 C C . GLU A 1 236 ? -12.123 11.516 36.394 1.00 78.62 236 GLU A C 1
ATOM 1940 O O . GLU A 1 236 ? -12.523 12.683 36.323 1.00 78.62 236 GLU A O 1
ATOM 1945 N N . TRP A 1 237 ? -12.744 10.540 35.723 1.00 75.94 237 TRP A N 1
ATOM 1946 C CA . TRP A 1 237 ? -13.838 10.813 34.795 1.00 75.94 237 TRP A CA 1
ATOM 1947 C C . TRP A 1 237 ? -15.150 11.129 35.506 1.00 75.94 237 TRP A C 1
ATOM 1949 O O . TRP A 1 237 ? -15.698 10.350 36.285 1.00 75.94 237 TRP A O 1
ATOM 1959 N N . THR A 1 238 ? -15.734 12.259 35.125 1.00 82.25 238 THR A N 1
ATOM 1960 C CA . THR A 1 238 ? -17.099 12.637 35.490 1.00 82.25 238 THR A CA 1
ATOM 1961 C C . THR A 1 238 ? -18.108 12.131 34.456 1.00 82.25 238 THR A C 1
ATOM 1963 O O . THR A 1 238 ? -17.764 11.794 33.321 1.00 82.25 238 THR A O 1
ATOM 1966 N N . MET A 1 239 ? -19.402 12.152 34.797 1.00 71.31 239 MET A N 1
ATOM 1967 C CA . MET A 1 239 ? -20.469 11.833 33.835 1.00 71.31 239 MET A CA 1
ATOM 1968 C C . MET A 1 239 ? -20.448 12.729 32.589 1.00 71.31 239 MET A C 1
ATOM 1970 O O . MET A 1 239 ? -20.822 12.277 31.508 1.00 71.31 239 MET A O 1
ATOM 1974 N N . GLU A 1 240 ? -19.979 13.971 32.705 1.00 78.00 240 GLU A N 1
ATOM 1975 C CA . GLU A 1 240 ? -19.826 14.878 31.565 1.00 78.00 240 GLU A CA 1
ATOM 1976 C C . GLU A 1 240 ? -18.725 14.405 30.601 1.00 78.00 240 GLU A C 1
ATOM 1978 O O . GLU A 1 240 ? -18.899 14.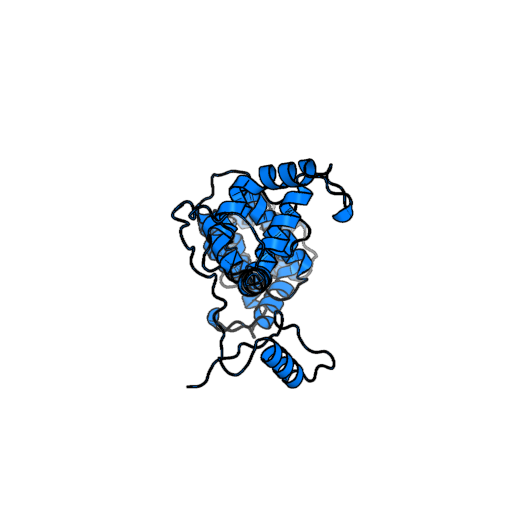460 29.380 1.00 78.00 240 GLU A O 1
ATOM 1983 N N . ASN A 1 241 ? -17.635 13.834 31.124 1.00 75.88 241 ASN A N 1
ATOM 1984 C CA . ASN A 1 241 ? -16.577 13.222 30.316 1.00 75.88 241 ASN A CA 1
ATOM 1985 C C . ASN A 1 241 ? -17.107 12.010 29.528 1.00 75.88 241 ASN A C 1
ATOM 1987 O O . ASN A 1 241 ? -16.891 11.912 28.318 1.00 75.88 241 ASN A O 1
ATOM 1991 N N . PHE A 1 242 ? -17.899 11.141 30.169 1.00 74.06 242 PHE A N 1
ATOM 1992 C CA . PHE A 1 242 ? -18.555 10.015 29.490 1.00 74.06 242 PHE A CA 1
ATOM 1993 C C . PHE A 1 242 ? -19.556 10.471 28.421 1.00 74.06 242 PHE A C 1
ATOM 1995 O O . PHE A 1 242 ? -19.614 9.881 27.341 1.00 74.06 242 PHE A O 1
ATOM 2002 N N . LEU A 1 243 ? -20.334 11.527 28.683 1.00 75.00 243 LEU A N 1
ATOM 2003 C CA . LEU A 1 243 ? -21.264 12.097 27.701 1.00 75.00 243 LEU A CA 1
ATOM 2004 C C . LEU A 1 243 ? -20.532 12.706 26.500 1.00 75.00 243 LEU A C 1
ATOM 2006 O O . LEU A 1 243 ? -20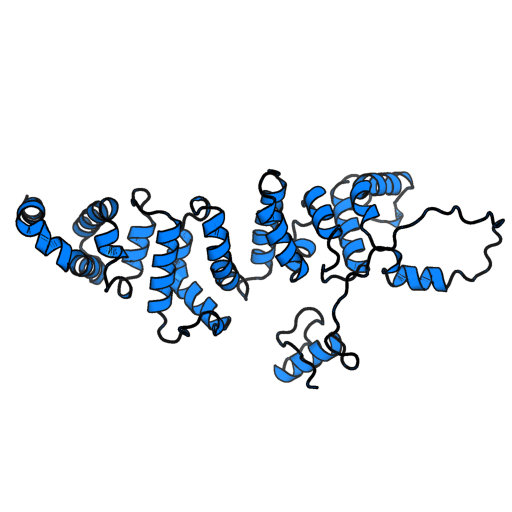.987 12.551 25.365 1.00 75.00 243 LEU A O 1
ATOM 2010 N N . THR A 1 244 ? -19.386 13.339 26.734 1.00 80.75 244 THR A N 1
ATOM 2011 C CA . THR A 1 244 ? -18.525 13.898 25.685 1.00 80.75 244 THR A CA 1
ATOM 2012 C C . THR A 1 244 ? -17.998 12.795 24.764 1.00 80.75 244 THR A C 1
ATOM 2014 O O . THR A 1 244 ? -18.166 12.859 23.541 1.00 80.75 244 THR A O 1
ATOM 2017 N N . LEU A 1 245 ? -17.458 11.718 25.345 1.00 80.19 245 LEU A N 1
ATOM 2018 C CA . LEU A 1 245 ? -17.006 10.553 24.584 1.00 80.19 245 LEU A CA 1
ATOM 2019 C C . LEU A 1 245 ? -18.167 9.886 23.829 1.00 80.19 245 LEU A C 1
ATOM 2021 O O . LEU A 1 245 ? -18.043 9.588 22.643 1.00 80.19 245 LEU A O 1
ATOM 2025 N N . LYS A 1 246 ? -19.321 9.696 24.482 1.00 78.00 246 LYS A N 1
ATOM 2026 C CA . LYS A 1 246 ? -20.526 9.131 23.855 1.00 78.00 246 LYS A CA 1
ATOM 2027 C C . LYS A 1 246 ? -20.967 9.943 22.637 1.00 78.00 246 LYS A C 1
ATOM 2029 O O . LYS A 1 246 ? -21.321 9.355 21.620 1.00 78.00 246 LYS A O 1
ATOM 2034 N N . THR A 1 247 ? -20.957 11.270 22.747 1.00 82.19 247 THR A N 1
ATOM 2035 C CA . THR A 1 247 ? -21.344 12.178 21.657 1.00 82.19 247 THR A CA 1
ATOM 2036 C C . THR A 1 247 ? -20.372 12.067 20.487 1.00 82.19 247 THR A C 1
ATOM 2038 O O . THR A 1 247 ? -20.798 11.981 19.342 1.00 82.19 247 THR A O 1
ATOM 2041 N N . THR A 1 248 ? -19.074 11.972 20.774 1.00 90.69 248 THR A N 1
ATOM 2042 C CA . THR A 1 248 ? -18.032 11.774 19.755 1.00 90.69 248 THR A CA 1
ATOM 2043 C C . THR A 1 248 ? -18.187 10.445 19.025 1.00 90.69 248 THR A C 1
ATOM 2045 O O . THR A 1 248 ? -18.025 10.374 17.815 1.00 90.69 248 THR A O 1
ATOM 2048 N N . LEU A 1 249 ? -18.520 9.378 19.751 1.00 87.31 249 LEU A N 1
ATOM 2049 C CA . LEU A 1 249 ? -18.646 8.038 19.183 1.00 87.31 249 LEU A CA 1
ATOM 2050 C C . LEU A 1 249 ? -20.023 7.763 18.571 1.00 87.31 249 LEU A C 1
ATOM 2052 O O . LEU A 1 249 ? -20.249 6.649 18.102 1.00 87.31 249 LEU A O 1
ATOM 2056 N N . GLN A 1 250 ? -20.950 8.724 18.561 1.00 89.00 250 GLN A N 1
ATOM 2057 C CA . GLN A 1 250 ? -22.366 8.472 18.276 1.00 89.00 250 GLN A CA 1
ATOM 2058 C C . GLN A 1 2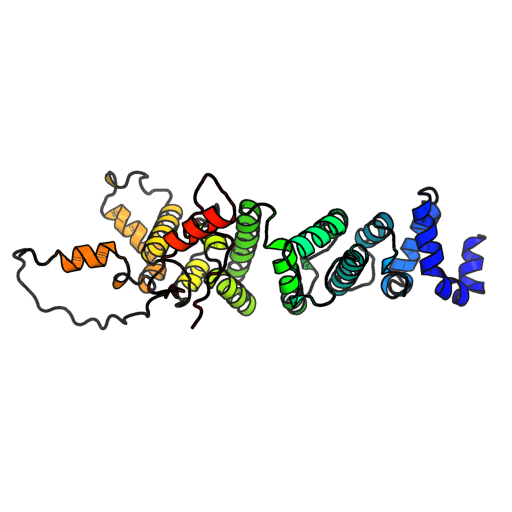50 ? -22.632 7.749 16.946 1.00 89.00 250 GLN A C 1
ATOM 2060 O O . GLN A 1 250 ? -23.554 6.938 16.888 1.00 89.00 250 GLN A O 1
ATOM 2065 N N . HIS A 1 251 ? -21.827 7.982 15.901 1.00 92.50 251 HIS A N 1
ATOM 2066 C CA . HIS A 1 251 ? -21.976 7.283 14.620 1.00 92.50 251 HIS A CA 1
ATOM 2067 C C . HIS A 1 251 ? -21.238 5.942 14.573 1.00 92.50 251 HIS A C 1
ATOM 2069 O O . HIS A 1 251 ? -21.552 5.113 13.727 1.00 92.50 251 HIS A O 1
ATOM 2075 N N . CYS A 1 252 ? -20.289 5.700 15.476 1.00 91.00 252 CYS A N 1
ATOM 2076 C CA . CYS A 1 252 ? -19.572 4.432 15.604 1.00 91.00 252 CYS A CA 1
ATOM 2077 C C . CYS A 1 252 ? -20.353 3.414 16.450 1.00 91.00 252 CYS A C 1
ATOM 2079 O O . CYS A 1 252 ? -20.413 2.240 16.087 1.00 91.00 252 CYS A O 1
ATOM 2081 N N . LEU A 1 253 ? -20.986 3.861 17.547 1.00 83.56 253 LEU A N 1
ATOM 2082 C CA . LEU A 1 253 ? -21.694 3.004 18.516 1.00 83.56 253 LEU A CA 1
ATOM 2083 C C . LEU A 1 253 ? -22.712 2.031 17.881 1.00 83.56 253 LEU A C 1
ATOM 2085 O O . LEU A 1 253 ? -22.738 0.877 18.308 1.00 83.56 253 LEU A O 1
ATOM 2089 N N . PRO A 1 254 ? -23.513 2.413 16.861 1.00 90.38 254 PRO A N 1
ATOM 2090 C CA . PRO A 1 254 ? -24.477 1.501 16.240 1.00 90.38 254 PRO A CA 1
ATOM 2091 C C . PRO A 1 254 ? -23.854 0.270 15.569 1.00 90.38 254 PRO A C 1
ATOM 2093 O O . PRO A 1 254 ? -24.560 -0.698 15.313 1.00 90.38 254 PRO A O 1
ATOM 2096 N N . TYR A 1 255 ? -22.554 0.304 15.265 1.00 89.00 255 TYR A N 1
ATOM 2097 C CA . TYR A 1 255 ? -21.850 -0.755 14.539 1.00 89.00 255 TYR A CA 1
ATOM 2098 C C . TYR A 1 255 ? -20.984 -1.647 15.444 1.00 89.00 255 TYR A C 1
ATOM 2100 O O . TYR A 1 255 ? -20.316 -2.563 14.954 1.00 89.00 255 TYR A O 1
ATOM 2108 N N . ILE A 1 256 ? -20.990 -1.390 16.756 1.00 84.88 256 ILE A N 1
ATOM 2109 C CA . ILE A 1 256 ? -20.313 -2.222 17.752 1.00 84.88 256 ILE A CA 1
ATOM 2110 C C . ILE A 1 256 ? -21.232 -3.376 18.155 1.00 84.88 256 ILE A C 1
ATOM 2112 O O . ILE A 1 256 ? -22.369 -3.184 18.587 1.00 84.88 256 ILE A O 1
ATOM 2116 N N . ARG A 1 257 ? -20.727 -4.606 18.052 1.00 83.88 257 ARG A N 1
ATOM 2117 C CA . ARG A 1 257 ? -21.464 -5.832 18.385 1.00 83.88 257 ARG A CA 1
ATOM 2118 C C . ARG A 1 257 ? -21.297 -6.163 19.867 1.00 83.88 257 ARG A C 1
ATOM 2120 O O . ARG A 1 257 ? -20.663 -7.152 20.216 1.00 83.88 257 ARG A O 1
ATOM 2127 N N . TYR A 1 258 ? -21.881 -5.355 20.752 1.00 73.25 258 TYR A N 1
ATOM 2128 C CA . TYR A 1 258 ? -21.718 -5.476 22.214 1.00 73.25 258 TYR A CA 1
ATOM 2129 C C . TYR A 1 258 ? -21.913 -6.899 22.765 1.00 73.25 258 TYR A C 1
ATOM 2131 O O . TYR A 1 258 ? -21.171 -7.328 23.647 1.00 73.25 258 TYR A O 1
ATOM 2139 N N . PHE A 1 259 ? -22.856 -7.666 22.209 1.00 69.12 259 PHE A N 1
ATOM 2140 C CA . PHE A 1 259 ? -23.119 -9.055 22.606 1.00 69.12 259 PHE A CA 1
ATOM 2141 C C . PHE A 1 259 ? -21.964 -10.025 22.319 1.00 69.12 259 PHE A C 1
ATOM 2143 O O . PHE A 1 259 ? -21.964 -11.135 22.844 1.00 69.12 259 PHE A O 1
ATOM 2150 N N . HIS A 1 260 ? -20.985 -9.634 21.503 1.00 67.19 260 HIS A N 1
ATOM 2151 C CA . HIS A 1 260 ? -19.811 -10.432 21.141 1.00 67.19 260 HIS A CA 1
ATOM 2152 C C . HIS A 1 260 ? -18.537 -10.010 21.884 1.00 67.19 260 HIS A C 1
ATOM 2154 O O . HIS A 1 260 ? -17.486 -10.606 21.668 1.00 67.19 260 HIS A O 1
ATOM 2160 N N . ILE A 1 261 ? -18.622 -9.038 22.794 1.00 72.00 261 ILE A N 1
ATOM 2161 C CA . ILE A 1 261 ? -17.522 -8.679 23.690 1.00 72.00 261 ILE A CA 1
ATOM 2162 C C . ILE A 1 261 ? -17.543 -9.663 24.872 1.00 72.00 261 ILE A C 1
ATOM 2164 O O . ILE A 1 261 ? -18.490 -9.683 25.661 1.00 72.00 261 ILE A O 1
ATOM 2168 N N . SER A 1 262 ? -16.521 -10.517 24.968 1.00 56.56 262 SER A N 1
ATOM 2169 C CA . SER A 1 262 ? -16.438 -11.656 25.900 1.00 56.56 262 SER A CA 1
ATOM 2170 C C . SER A 1 262 ? -16.710 -11.289 27.367 1.00 56.56 262 SER A C 1
ATOM 2172 O O . SER A 1 262 ? -17.421 -12.022 28.058 1.00 56.56 262 SER A O 1
ATOM 2174 N N . ASP A 1 263 ? -16.239 -10.124 27.817 1.00 52.97 263 ASP A N 1
ATOM 2175 C CA . ASP A 1 263 ? -16.431 -9.648 29.194 1.00 52.97 263 ASP A CA 1
ATOM 2176 C C . ASP A 1 263 ? -17.882 -9.231 29.478 1.00 52.97 263 ASP A C 1
ATOM 2178 O O . ASP A 1 263 ? -18.408 -9.475 30.567 1.00 52.97 263 ASP A O 1
ATOM 2182 N N . LEU A 1 264 ? -18.588 -8.687 28.479 1.00 51.88 264 LEU A N 1
ATOM 2183 C CA . LEU A 1 264 ? -20.014 -8.378 28.599 1.00 51.88 264 LEU A CA 1
ATOM 2184 C C . LEU A 1 264 ? -20.855 -9.654 28.642 1.00 51.88 264 LEU A C 1
ATOM 2186 O O . LEU A 1 264 ? -21.811 -9.711 29.413 1.00 51.88 264 LEU A O 1
ATOM 2190 N N . LYS A 1 265 ? -20.484 -10.705 27.894 1.00 42.91 265 LYS A N 1
ATOM 2191 C CA . LYS A 1 265 ? -21.143 -12.018 28.017 1.00 42.91 265 LYS A CA 1
ATOM 2192 C C . LYS A 1 265 ? -21.025 -12.555 29.443 1.00 42.91 265 LYS A C 1
ATOM 2194 O O . LYS A 1 265 ? -22.036 -12.950 30.014 1.00 42.91 265 LYS A O 1
ATOM 2199 N N . GLN A 1 266 ? -19.838 -12.528 30.049 1.00 45.41 266 GLN A N 1
ATOM 2200 C CA . GLN A 1 266 ? -19.654 -13.019 31.421 1.00 45.41 266 GLN A CA 1
ATOM 2201 C C . GLN A 1 266 ? -20.391 -12.163 32.464 1.00 45.41 266 GLN A C 1
ATOM 2203 O O . GLN A 1 266 ? -21.008 -12.718 33.377 1.00 45.41 266 GLN A O 1
ATOM 2208 N N . HIS A 1 267 ? -20.402 -10.834 32.327 1.00 42.59 267 HIS A N 1
ATOM 2209 C CA . HIS A 1 267 ? -21.148 -9.946 33.226 1.00 42.59 267 HIS A CA 1
ATOM 2210 C C . HIS A 1 267 ? -22.673 -10.067 33.080 1.00 42.59 267 HIS A C 1
ATOM 2212 O O . HIS A 1 267 ? -23.381 -10.079 34.086 1.00 42.59 267 HIS A O 1
ATOM 2218 N N . LEU A 1 268 ? -23.192 -10.238 31.862 1.00 41.31 268 LEU A N 1
ATOM 2219 C CA . LEU A 1 268 ? -24.618 -10.492 31.627 1.00 41.31 268 LEU A CA 1
ATOM 2220 C C . LEU A 1 268 ? -25.037 -11.858 32.192 1.00 41.31 268 LEU A C 1
ATOM 2222 O O . LEU A 1 268 ? -26.063 -11.947 32.862 1.00 41.31 268 LEU A O 1
ATOM 2226 N N . ILE A 1 269 ? -24.210 -12.895 32.021 1.00 40.56 269 ILE A N 1
ATOM 2227 C CA . ILE A 1 269 ? -24.461 -14.248 32.550 1.00 40.56 269 ILE A CA 1
ATOM 2228 C C . ILE A 1 269 ? -24.350 -14.293 34.089 1.00 40.56 269 ILE A C 1
ATOM 2230 O O . ILE A 1 269 ? -25.108 -15.006 34.746 1.00 40.56 269 ILE A O 1
ATOM 2234 N N . SER A 1 270 ? -23.450 -13.508 34.692 1.00 36.50 270 SER A N 1
ATOM 2235 C CA . SER A 1 270 ? -23.266 -13.435 36.155 1.00 36.50 270 SER A CA 1
ATOM 2236 C C . SER A 1 270 ? -24.230 -12.474 36.868 1.00 36.50 270 SER A C 1
ATOM 2238 O O . SER A 1 270 ? -24.356 -12.531 38.094 1.00 36.50 270 SER A O 1
ATOM 2240 N N . SER A 1 271 ? -24.981 -11.648 36.130 1.00 36.75 271 SER A N 1
ATOM 2241 C CA . SER A 1 271 ? -25.983 -10.720 36.680 1.00 36.75 271 SER A CA 1
ATOM 2242 C C . SER A 1 271 ? -27.282 -11.376 37.188 1.00 36.75 271 SER A C 1
ATOM 2244 O O . SER A 1 271 ? -28.192 -10.680 37.625 1.00 36.75 271 SER A O 1
ATOM 2246 N N . ASN A 1 272 ? -27.338 -12.712 37.287 1.00 39.41 272 ASN A N 1
ATOM 2247 C CA . ASN A 1 272 ? -28.377 -13.448 38.028 1.00 39.41 272 ASN A CA 1
ATOM 2248 C C . ASN A 1 272 ? -28.327 -13.254 39.563 1.00 39.41 272 ASN A C 1
ATOM 2250 O O . ASN A 1 272 ? -29.031 -13.939 40.308 1.00 39.41 272 ASN A O 1
ATOM 2254 N N . ARG A 1 273 ? -27.523 -12.315 40.077 1.00 39.31 273 ARG A N 1
ATOM 2255 C CA . ARG A 1 273 ? -27.656 -11.849 41.462 1.00 39.31 273 ARG A CA 1
ATOM 2256 C C . ARG A 1 273 ? -28.839 -10.894 41.554 1.00 39.31 273 ARG A C 1
ATOM 2258 O O . ARG A 1 273 ? -28.859 -9.854 40.908 1.00 39.31 273 ARG A O 1
ATOM 2265 N N . THR A 1 274 ? -29.801 -11.246 42.402 1.00 32.03 274 THR A N 1
ATOM 2266 C CA . THR A 1 274 ? -31.005 -10.470 42.717 1.00 32.03 274 THR A CA 1
ATOM 2267 C C . THR A 1 274 ? -30.672 -9.044 43.160 1.00 32.03 274 THR A C 1
ATOM 2269 O O . THR A 1 274 ? -30.536 -8.761 44.351 1.00 32.03 274 THR A O 1
ATOM 2272 N N . VAL A 1 275 ? -30.589 -8.121 42.206 1.00 33.47 275 VAL A N 1
ATOM 2273 C CA . VAL A 1 275 ? -30.777 -6.696 42.461 1.00 33.47 275 VAL A CA 1
ATOM 2274 C C . VAL A 1 275 ? -32.282 -6.503 42.612 1.00 33.47 275 VAL A C 1
ATOM 2276 O O . VAL A 1 275 ? -33.036 -6.717 41.663 1.00 33.47 275 VAL A O 1
ATOM 2279 N N . LYS A 1 276 ? -32.746 -6.133 43.813 1.00 36.12 276 LYS A N 1
ATOM 2280 C CA . LYS A 1 276 ? -34.130 -5.685 44.026 1.00 36.12 276 LYS A CA 1
ATOM 2281 C C . LYS A 1 276 ? -34.333 -4.363 43.282 1.00 36.12 276 LYS A C 1
ATOM 2283 O O . LYS A 1 276 ? -34.236 -3.293 43.871 1.00 36.12 276 LYS A O 1
ATOM 2288 N N . SER A 1 277 ? -34.604 -4.442 41.987 1.00 34.72 277 SER A N 1
ATOM 2289 C CA . SER A 1 277 ? -35.222 -3.361 41.230 1.00 34.72 277 SER A CA 1
ATOM 2290 C C . SER A 1 277 ? -36.660 -3.763 40.919 1.00 34.72 277 SER A C 1
ATOM 2292 O O . SER A 1 277 ? -36.953 -4.938 40.691 1.00 34.72 277 SER A O 1
ATOM 2294 N N . ILE A 1 278 ? -37.575 -2.799 40.980 1.00 36.72 278 ILE A N 1
ATOM 2295 C CA . ILE A 1 278 ? -38.960 -2.987 40.554 1.00 36.72 278 ILE A CA 1
ATOM 2296 C C . ILE A 1 278 ? -38.906 -3.289 39.053 1.00 36.72 278 ILE A C 1
ATOM 2298 O O . ILE A 1 278 ? -38.569 -2.414 38.259 1.00 36.72 278 ILE A O 1
ATOM 2302 N N . ILE A 1 279 ? -39.170 -4.543 38.681 1.00 37.84 279 ILE A N 1
ATOM 2303 C CA . ILE A 1 279 ? -39.123 -5.000 37.292 1.00 37.84 279 ILE A CA 1
ATOM 2304 C C . ILE A 1 279 ? -40.276 -4.331 36.541 1.00 37.84 279 ILE A C 1
ATOM 2306 O O . ILE A 1 279 ? -41.430 -4.744 36.648 1.00 37.84 279 ILE A O 1
ATOM 2310 N N . LEU A 1 280 ? -39.961 -3.282 35.785 1.00 36.28 280 LEU A N 1
ATOM 2311 C CA . LEU A 1 280 ? -40.805 -2.831 34.685 1.00 36.28 280 LEU A CA 1
ATOM 2312 C C . LEU A 1 280 ? -40.509 -3.715 33.461 1.00 36.28 280 LEU A C 1
ATOM 2314 O O . LEU A 1 280 ? -39.357 -4.113 33.272 1.00 36.28 280 LEU A O 1
ATOM 2318 N N . PRO A 1 281 ? -41.516 -4.039 32.630 1.00 34.53 281 PRO A N 1
ATOM 2319 C CA . PRO A 1 281 ? -41.307 -4.854 31.442 1.00 34.53 281 PRO A CA 1
ATOM 2320 C C . PRO A 1 281 ? -40.271 -4.210 30.515 1.00 34.53 281 PRO A C 1
ATOM 2322 O O . PRO A 1 281 ? -40.231 -2.986 30.355 1.00 34.53 281 PRO A O 1
ATOM 2325 N N . ALA A 1 282 ? -39.434 -5.051 29.905 1.00 36.44 282 ALA A N 1
ATOM 2326 C CA . ALA A 1 282 ? -38.452 -4.618 28.925 1.00 36.44 282 ALA A CA 1
ATOM 2327 C C . ALA A 1 282 ? -39.156 -3.839 27.805 1.00 36.44 282 ALA A C 1
ATOM 2329 O O . ALA A 1 282 ? -40.117 -4.321 27.203 1.00 36.44 282 ALA A O 1
ATOM 2330 N N . ARG A 1 283 ? -38.686 -2.620 27.522 1.00 38.44 283 ARG A N 1
ATOM 2331 C CA . ARG A 1 283 ? -39.133 -1.886 26.337 1.00 38.44 283 ARG A CA 1
ATOM 2332 C C . ARG A 1 283 ? -38.628 -2.654 25.117 1.00 38.44 283 ARG A C 1
ATOM 2334 O O . ARG A 1 283 ? -37.422 -2.783 24.937 1.00 38.44 283 ARG A O 1
ATOM 2341 N N . SER A 1 284 ? -39.544 -3.169 24.305 1.00 36.94 284 SER A N 1
ATOM 2342 C CA . SER A 1 284 ? -39.254 -3.854 23.046 1.00 36.94 284 SER A CA 1
ATOM 2343 C C . SER A 1 284 ? -38.735 -2.854 22.012 1.00 36.94 284 SER A C 1
ATOM 2345 O O . SER A 1 284 ? -39.490 -2.337 21.192 1.00 36.94 284 SER A O 1
ATOM 2347 N N . ILE A 1 285 ? -37.442 -2.541 22.080 1.00 39.03 285 ILE A N 1
ATOM 2348 C CA . ILE A 1 285 ? -36.703 -1.991 20.946 1.00 39.03 285 ILE A CA 1
ATOM 2349 C C . ILE A 1 285 ? -36.208 -3.207 20.172 1.00 39.03 285 ILE A C 1
ATOM 2351 O O . ILE A 1 285 ? -35.524 -4.057 20.739 1.00 39.03 285 ILE A O 1
ATOM 2355 N N . LEU A 1 286 ? -36.593 -3.318 18.902 1.00 34.03 286 LEU A N 1
ATOM 2356 C CA . LEU A 1 286 ? -36.049 -4.319 17.992 1.00 34.03 286 LEU A CA 1
ATOM 2357 C C . LEU A 1 286 ? -34.563 -3.980 17.784 1.00 34.03 286 LEU A C 1
ATOM 2359 O O . LEU A 1 286 ? -34.219 -3.176 16.922 1.00 34.03 286 LEU A O 1
ATOM 2363 N N . ILE A 1 287 ? -33.685 -4.497 18.643 1.00 45.12 287 ILE A N 1
ATOM 2364 C CA . ILE A 1 287 ? -32.243 -4.400 18.431 1.00 45.12 287 ILE A CA 1
ATOM 2365 C C . ILE A 1 287 ? -31.939 -5.376 17.300 1.00 45.12 287 ILE A C 1
ATOM 2367 O O . ILE A 1 287 ? -32.157 -6.577 17.438 1.00 45.12 287 ILE A O 1
ATOM 2371 N N . GLN A 1 288 ? -31.504 -4.854 16.157 1.00 45.53 288 GLN A N 1
ATOM 2372 C CA . GLN A 1 288 ? -31.066 -5.680 15.043 1.00 45.53 288 GLN A CA 1
ATOM 2373 C C . GLN A 1 288 ? -29.785 -6.404 15.478 1.00 45.53 288 GLN A C 1
ATOM 2375 O O . GLN A 1 288 ? -28.757 -5.764 15.691 1.00 45.53 288 GLN A O 1
ATOM 2380 N N . GLU A 1 289 ? -29.853 -7.722 15.676 1.00 53.47 289 GLU A N 1
ATOM 2381 C CA . GLU A 1 289 ? -28.663 -8.535 15.938 1.00 53.47 289 GLU A CA 1
ATOM 2382 C C . GLU A 1 289 ? -27.782 -8.524 14.683 1.00 53.47 289 GLU A C 1
ATOM 2384 O O . GLU A 1 289 ? -28.132 -9.085 13.644 1.00 53.47 289 GLU A O 1
ATOM 2389 N N . ILE A 1 290 ? -26.657 -7.811 14.763 1.00 62.25 290 ILE A N 1
ATOM 2390 C CA . ILE A 1 290 ? -25.667 -7.731 13.686 1.00 62.25 290 ILE A CA 1
ATOM 2391 C C . ILE A 1 290 ? -24.857 -9.044 13.677 1.00 62.25 290 ILE A C 1
ATOM 2393 O O . ILE A 1 290 ? -24.474 -9.511 14.758 1.00 62.25 290 ILE A O 1
ATOM 2397 N N . PRO A 1 291 ? -24.558 -9.634 12.501 1.00 67.19 291 PRO A N 1
ATOM 2398 C CA . PRO A 1 291 ? -23.800 -10.881 12.394 1.00 67.19 291 PRO A CA 1
ATOM 2399 C C . PRO A 1 291 ? -22.459 -10.835 13.135 1.00 67.19 291 PRO A C 1
ATOM 2401 O O . PRO A 1 291 ? -21.812 -9.792 13.204 1.00 67.19 291 PRO A O 1
ATOM 2404 N N . VAL A 1 292 ? -22.012 -11.968 13.680 1.00 64.25 292 VAL A N 1
ATOM 2405 C CA . VAL A 1 292 ? -20.672 -12.092 14.282 1.00 64.25 292 VAL A CA 1
ATOM 2406 C C . VAL A 1 292 ? -19.607 -11.815 13.216 1.00 64.25 292 VAL A C 1
ATOM 2408 O O . VAL A 1 292 ? -19.656 -12.418 12.147 1.00 64.25 292 VAL A O 1
ATOM 2411 N N . ARG A 1 293 ? -18.607 -10.976 13.527 1.00 73.31 293 ARG A N 1
ATOM 2412 C CA . ARG A 1 293 ? -17.370 -10.914 12.734 1.00 73.31 293 ARG A CA 1
ATOM 2413 C C . ARG A 1 293 ? -16.574 -12.189 12.980 1.00 73.31 293 ARG A C 1
ATOM 2415 O O . ARG A 1 293 ? -15.962 -12.342 14.037 1.00 73.31 293 ARG A O 1
ATOM 2422 N N . SER A 1 294 ? -16.686 -13.164 12.083 1.00 54.25 294 SER A N 1
ATOM 2423 C CA . SER A 1 294 ? -16.076 -14.477 12.284 1.00 54.25 294 SER A CA 1
ATOM 2424 C C . SER A 1 294 ? -14.575 -14.425 12.026 1.00 54.25 294 SER A C 1
ATOM 2426 O O . SER A 1 294 ? -14.144 -14.089 10.923 1.00 54.25 294 SER A O 1
ATOM 2428 N N . LYS A 1 295 ? -13.795 -14.866 13.013 1.00 51.31 295 LYS A N 1
ATOM 2429 C CA . LYS A 1 295 ? -12.492 -15.478 12.767 1.00 51.31 295 LYS A CA 1
ATOM 2430 C C . LYS A 1 295 ? -12.799 -16.911 12.331 1.00 51.31 295 LYS A C 1
ATOM 2432 O O . LYS A 1 295 ? -13.253 -17.698 13.160 1.00 51.31 295 LYS A O 1
ATOM 2437 N N . GLU A 1 296 ? -12.680 -17.239 11.046 1.00 47.62 296 GLU A N 1
ATOM 2438 C CA . GLU A 1 296 ? -12.760 -18.647 10.639 1.00 47.62 296 GLU A CA 1
ATOM 2439 C C . GLU A 1 296 ? -11.583 -19.380 11.290 1.00 47.62 296 GLU A C 1
ATOM 2441 O O . GLU A 1 296 ? -10.430 -19.227 10.895 1.00 47.62 296 GLU A O 1
ATOM 2446 N N . SER A 1 297 ? -11.861 -20.132 12.352 1.00 52.16 297 SER A N 1
ATOM 2447 C CA . SER A 1 297 ? -10.867 -20.991 12.983 1.00 52.16 297 SER A CA 1
ATOM 2448 C C . SER A 1 297 ? -10.510 -22.115 12.012 1.00 52.16 297 SER A C 1
ATOM 2450 O O . SER A 1 297 ? -11.391 -22.876 11.611 1.00 52.16 297 SER A O 1
ATOM 2452 N N . PHE A 1 298 ? -9.229 -22.265 11.674 1.00 58.28 298 PHE A N 1
ATOM 2453 C CA . PHE A 1 298 ? -8.751 -23.331 10.781 1.00 58.28 298 PHE A CA 1
ATOM 2454 C C . PHE A 1 298 ? -8.876 -24.745 11.388 1.00 58.28 298 PHE A C 1
ATOM 2456 O O . PHE A 1 298 ? -8.683 -25.735 10.685 1.00 58.28 298 PHE A O 1
ATOM 2463 N N . SER A 1 299 ? -9.167 -24.864 12.690 1.00 58.31 299 SER A N 1
ATOM 2464 C CA . SER A 1 299 ? -9.331 -26.135 13.400 1.00 58.31 299 SER A CA 1
ATOM 2465 C C . SER A 1 299 ? -10.198 -25.979 14.653 1.00 58.31 299 SER A C 1
ATOM 2467 O O . SER A 1 299 ? -10.181 -24.941 15.307 1.00 58.31 299 SER A O 1
ATOM 2469 N N . THR A 1 300 ? -10.928 -27.037 15.020 1.00 66.19 300 THR A N 1
ATOM 2470 C CA . THR A 1 300 ? -11.637 -27.153 16.312 1.00 66.19 300 THR A CA 1
ATOM 2471 C C . THR A 1 300 ? -10.735 -27.703 17.427 1.00 66.19 300 THR A C 1
ATOM 2473 O O . THR A 1 300 ? -11.084 -27.616 18.599 1.00 66.19 300 THR A O 1
ATOM 2476 N N . ILE A 1 301 ? -9.588 -28.295 17.071 1.00 64.75 301 ILE A N 1
ATOM 2477 C CA . ILE A 1 301 ? -8.683 -28.999 17.999 1.00 64.75 301 ILE A CA 1
ATOM 2478 C C . ILE A 1 301 ? -7.467 -28.132 18.346 1.00 64.75 301 ILE A C 1
ATOM 2480 O O . ILE A 1 301 ? -6.991 -28.144 19.480 1.00 64.75 301 ILE A O 1
ATOM 2484 N N . ILE A 1 302 ? -6.954 -27.375 17.375 1.00 68.38 302 ILE A N 1
ATOM 2485 C CA . ILE A 1 302 ? -5.728 -26.582 17.510 1.00 68.38 302 ILE A CA 1
ATOM 2486 C C . ILE A 1 302 ? -6.104 -25.096 17.478 1.00 68.38 302 ILE A C 1
ATOM 2488 O O . ILE A 1 302 ? -6.772 -24.653 16.548 1.00 68.38 302 ILE A O 1
ATOM 2492 N N . SER A 1 303 ? -5.693 -24.337 18.500 1.00 77.31 303 SER A N 1
ATOM 2493 C CA . SER A 1 303 ? -5.896 -22.887 18.578 1.00 77.31 303 SER A CA 1
ATOM 2494 C C . SER A 1 303 ? -4.787 -22.132 17.834 1.00 77.31 303 SER A C 1
ATOM 2496 O O . SER A 1 303 ? -3.740 -22.687 17.504 1.00 77.31 303 SER A O 1
ATOM 2498 N N . GLU A 1 304 ? -4.989 -20.835 17.618 1.00 77.38 304 GLU A N 1
ATOM 2499 C CA . GLU A 1 304 ? -3.971 -19.926 17.066 1.00 77.38 304 GLU A CA 1
ATOM 2500 C C . GLU A 1 304 ? -2.698 -19.866 17.936 1.00 77.38 304 GLU A C 1
ATOM 2502 O O . GLU A 1 304 ? -1.596 -19.686 17.427 1.00 77.38 304 GLU A O 1
ATOM 2507 N N . GLU A 1 305 ? -2.827 -20.053 19.253 1.00 80.00 305 GLU A N 1
ATOM 2508 C CA . GLU A 1 305 ? -1.682 -20.132 20.172 1.00 80.00 305 GLU A CA 1
ATOM 2509 C C . GLU A 1 305 ? -0.888 -21.422 19.961 1.00 80.00 305 GLU A C 1
ATOM 2511 O O . GLU A 1 305 ? 0.335 -21.379 19.847 1.00 80.00 305 GLU A O 1
ATOM 2516 N N . HIS A 1 306 ? -1.579 -22.554 19.804 1.00 81.56 306 HIS A N 1
ATOM 2517 C CA . HIS A 1 306 ? -0.933 -23.821 19.471 1.00 81.56 306 HIS A CA 1
ATOM 2518 C C . HIS A 1 306 ? -0.252 -23.759 18.096 1.00 81.56 306 HIS A C 1
ATOM 2520 O O . HIS A 1 306 ? 0.854 -24.265 17.929 1.00 81.56 306 HIS A O 1
ATOM 2526 N N . ALA A 1 307 ? -0.873 -23.108 17.108 1.00 79.44 307 ALA A N 1
ATOM 2527 C CA . ALA A 1 307 ? -0.265 -22.901 15.797 1.00 79.44 307 ALA A CA 1
ATOM 2528 C C . ALA A 1 307 ? 0.995 -22.029 15.872 1.00 79.44 307 ALA A C 1
ATOM 2530 O O . ALA A 1 307 ? 1.996 -22.347 15.226 1.00 79.44 307 ALA A O 1
ATOM 2531 N N . ALA A 1 308 ? 0.988 -20.975 16.687 1.00 81.06 308 ALA A N 1
ATOM 2532 C CA . ALA A 1 308 ? 2.165 -20.146 16.921 1.00 81.06 308 ALA A CA 1
ATOM 2533 C C . ALA A 1 308 ? 3.301 -20.924 17.605 1.00 81.06 308 ALA A C 1
ATOM 2535 O O . ALA A 1 308 ? 4.467 -20.765 17.241 1.00 81.06 308 ALA A O 1
ATOM 2536 N N . GLU A 1 309 ? 2.965 -21.808 18.543 1.00 82.69 309 GLU A N 1
ATOM 2537 C CA . GLU A 1 309 ? 3.929 -22.665 19.231 1.00 82.69 309 GLU A CA 1
ATOM 2538 C C . GLU A 1 309 ? 4.547 -23.712 18.301 1.00 82.69 309 GLU A C 1
ATOM 2540 O O . GLU A 1 309 ? 5.773 -23.800 18.197 1.00 82.69 309 GLU A O 1
ATOM 2545 N N . ILE A 1 310 ? 3.718 -24.410 17.522 1.00 80.06 310 ILE A N 1
ATOM 2546 C CA . ILE A 1 310 ? 4.178 -25.346 16.489 1.00 80.06 310 ILE A CA 1
ATOM 2547 C C . ILE A 1 310 ? 5.060 -24.619 15.468 1.00 80.06 310 ILE A C 1
ATOM 2549 O O . ILE A 1 310 ? 6.123 -25.114 15.100 1.00 80.06 310 ILE A O 1
ATOM 2553 N N . SER A 1 311 ? 4.666 -23.413 15.054 1.00 81.19 311 SER A N 1
ATOM 2554 C CA . SER A 1 311 ? 5.452 -22.576 14.141 1.00 81.19 311 SER A CA 1
ATOM 2555 C C . SER A 1 311 ? 6.841 -22.257 14.696 1.00 81.19 311 SER A C 1
ATOM 2557 O O . SER A 1 311 ? 7.823 -22.257 13.958 1.00 81.19 311 SER A O 1
ATOM 2559 N N . SER A 1 312 ? 6.950 -22.004 16.000 1.00 83.56 312 SER A N 1
ATOM 2560 C CA . SER A 1 312 ? 8.239 -21.752 16.648 1.00 83.56 312 SER A CA 1
ATOM 2561 C C . SER A 1 312 ? 9.112 -22.991 16.730 1.00 83.56 312 SER A C 1
ATOM 2563 O O . SER A 1 312 ? 10.332 -22.865 16.628 1.00 83.56 312 SER A O 1
ATOM 2565 N N . TRP A 1 313 ? 8.514 -24.174 16.877 1.00 83.06 313 TRP A N 1
ATOM 2566 C CA . TRP A 1 313 ? 9.251 -25.434 16.844 1.00 83.06 313 TRP A CA 1
ATOM 2567 C C . TRP A 1 313 ? 9.810 -25.734 15.455 1.00 83.06 313 TRP A C 1
ATOM 2569 O O . TRP A 1 313 ? 10.963 -26.146 15.362 1.00 83.06 313 TRP A O 1
ATOM 2579 N N . ILE A 1 314 ? 9.042 -25.478 14.388 1.00 75.31 314 ILE A N 1
ATOM 2580 C CA . ILE A 1 314 ? 9.505 -25.675 13.002 1.00 75.31 314 ILE A CA 1
ATOM 2581 C C . ILE A 1 314 ? 10.743 -24.809 12.715 1.00 75.31 314 ILE A C 1
ATOM 2583 O O . ILE A 1 314 ? 11.707 -25.288 12.123 1.00 75.31 314 ILE A O 1
ATOM 2587 N N . ASP A 1 315 ? 10.744 -23.564 13.195 1.00 84.75 315 ASP A N 1
ATOM 2588 C CA . ASP A 1 315 ? 11.848 -22.612 13.018 1.00 84.75 315 ASP A CA 1
ATOM 2589 C C . ASP A 1 315 ? 12.972 -22.736 14.068 1.00 84.75 315 ASP A C 1
ATOM 2591 O O . ASP A 1 315 ? 13.907 -21.930 14.067 1.00 84.75 315 ASP A O 1
ATOM 2595 N N . CYS A 1 316 ? 12.891 -23.694 15.001 1.00 74.06 316 CYS A N 1
ATOM 2596 C CA . CYS A 1 316 ? 13.820 -23.837 16.132 1.00 74.06 316 CYS A CA 1
ATOM 2597 C C . CYS A 1 316 ? 14.040 -22.526 16.918 1.00 74.06 316 CYS A C 1
ATOM 2599 O O . CYS A 1 316 ? 15.153 -22.209 17.352 1.00 74.06 316 CYS A O 1
ATOM 2601 N N . LYS A 1 317 ? 12.979 -21.731 17.094 1.00 78.56 317 LYS A N 1
ATOM 2602 C CA . LYS A 1 317 ? 13.041 -20.440 17.784 1.00 78.56 317 LYS A CA 1
ATOM 2603 C C . LYS A 1 317 ? 12.998 -20.600 19.300 1.00 78.56 317 LYS A C 1
ATOM 2605 O O . LYS A 1 317 ? 12.175 -21.331 19.837 1.00 78.56 317 LYS A O 1
ATOM 2610 N N . ALA A 1 318 ? 13.833 -19.825 19.994 1.00 77.00 318 ALA A N 1
ATOM 2611 C CA . ALA A 1 318 ? 13.846 -19.776 21.458 1.00 77.00 318 ALA A CA 1
ATOM 2612 C C . ALA A 1 318 ? 12.646 -19.018 22.059 1.00 77.00 318 ALA A C 1
ATOM 2614 O O . ALA A 1 318 ? 12.310 -19.224 23.221 1.00 77.00 318 ALA A O 1
ATOM 2615 N N . THR A 1 319 ? 12.013 -18.130 21.286 1.00 78.88 319 THR A N 1
ATOM 2616 C CA . THR A 1 319 ? 10.822 -17.376 21.694 1.00 78.88 319 THR A CA 1
ATOM 2617 C C . THR A 1 319 ? 9.638 -17.711 20.802 1.00 78.88 319 THR A C 1
ATOM 2619 O O . THR A 1 319 ? 9.749 -17.704 19.571 1.00 78.88 319 THR A O 1
ATOM 2622 N N . THR A 1 320 ? 8.500 -17.989 21.438 1.00 73.75 320 THR A N 1
ATOM 2623 C CA . THR A 1 320 ? 7.272 -18.368 20.747 1.00 73.75 320 THR A CA 1
ATOM 2624 C C . THR A 1 320 ? 6.756 -17.225 19.876 1.00 73.75 320 THR A C 1
ATOM 2626 O O . THR A 1 320 ? 6.818 -16.054 20.262 1.00 73.75 320 THR A O 1
ATOM 2629 N N . TYR A 1 321 ? 6.253 -17.549 18.687 1.00 74.56 321 TYR A N 1
ATOM 2630 C CA . TYR A 1 321 ? 5.534 -16.596 17.859 1.00 74.56 321 TYR A CA 1
ATOM 2631 C C . TYR A 1 321 ? 4.269 -16.125 18.582 1.00 74.56 321 TYR A C 1
ATOM 2633 O O . TYR A 1 321 ? 3.717 -16.810 19.440 1.00 74.56 321 TYR A O 1
ATOM 2641 N N . SER A 1 322 ? 3.798 -14.932 18.230 1.00 79.50 322 SER A N 1
ATOM 2642 C CA . SER A 1 322 ? 2.486 -14.482 18.692 1.00 79.50 322 SER A CA 1
ATOM 2643 C C . SER A 1 322 ? 1.399 -15.218 17.910 1.00 79.50 322 SER A C 1
ATOM 2645 O O . SER A 1 322 ? 1.568 -15.452 16.714 1.00 79.50 322 SER A O 1
ATOM 2647 N N . SER A 1 323 ? 0.259 -15.498 18.548 1.00 73.56 323 SER A N 1
ATOM 2648 C CA . SER A 1 323 ? -0.941 -16.075 17.916 1.00 73.56 323 SER A CA 1
ATOM 2649 C C . SER A 1 323 ? -1.551 -15.210 16.807 1.00 73.56 323 SER A C 1
ATOM 2651 O O . SER A 1 323 ? -2.513 -15.608 16.165 1.00 73.56 323 SER A O 1
ATOM 2653 N N . THR A 1 324 ? -1.010 -14.016 16.566 1.00 68.25 324 THR A N 1
ATOM 2654 C CA . THR A 1 324 ? -1.386 -13.137 15.452 1.00 68.25 324 THR A CA 1
ATOM 2655 C C . THR A 1 324 ? -0.268 -12.953 14.423 1.00 68.25 324 THR A C 1
ATOM 2657 O O . THR A 1 324 ? -0.433 -12.184 13.477 1.00 68.25 324 THR A O 1
ATOM 2660 N N . ASN A 1 325 ? 0.892 -13.594 14.613 1.00 70.69 325 ASN A N 1
ATOM 2661 C CA . ASN A 1 325 ? 2.096 -13.328 13.830 1.00 70.69 325 ASN A CA 1
ATOM 2662 C C . ASN A 1 325 ? 3.049 -14.537 13.796 1.00 70.69 325 ASN A C 1
ATOM 2664 O O . ASN A 1 325 ? 4.130 -14.503 14.393 1.00 70.69 325 ASN A O 1
ATOM 2668 N N . TYR A 1 326 ? 2.645 -15.593 13.090 1.00 78.75 326 TYR A N 1
ATOM 2669 C CA . TYR A 1 326 ? 3.479 -16.748 12.749 1.00 78.75 326 TYR A CA 1
ATOM 2670 C C . TYR A 1 326 ? 3.473 -16.995 11.225 1.00 78.75 326 TYR A C 1
ATOM 2672 O O . TYR A 1 326 ? 2.500 -16.643 10.558 1.00 78.75 326 TYR A O 1
ATOM 2680 N N . PRO A 1 327 ? 4.554 -17.550 10.639 1.00 74.88 327 PRO A N 1
ATOM 2681 C CA . PRO A 1 327 ? 4.754 -17.548 9.184 1.00 74.88 327 PRO A CA 1
ATOM 2682 C C . PRO A 1 327 ? 4.058 -18.694 8.431 1.00 74.88 327 PRO A C 1
ATOM 2684 O O . PRO A 1 327 ? 4.076 -18.704 7.202 1.00 74.88 327 PRO A O 1
ATOM 2687 N N . TYR A 1 328 ? 3.460 -19.661 9.135 1.00 73.38 328 TYR A N 1
ATOM 2688 C CA . TYR A 1 328 ? 2.874 -20.858 8.529 1.00 73.38 328 TYR A CA 1
ATOM 2689 C C . TYR A 1 328 ? 1.353 -20.780 8.433 1.00 73.38 328 TYR A C 1
ATOM 2691 O O . TYR A 1 328 ? 0.674 -20.394 9.380 1.00 73.38 328 TYR A O 1
ATOM 2699 N N . LYS A 1 329 ? 0.801 -21.219 7.300 1.00 77.31 329 LYS A N 1
ATOM 2700 C CA . LYS A 1 329 ? -0.640 -21.423 7.136 1.00 77.31 329 LYS A CA 1
ATOM 2701 C C . LYS A 1 329 ? -0.980 -22.870 7.477 1.00 77.31 329 LYS A C 1
ATOM 2703 O O . LYS A 1 329 ? -0.564 -23.783 6.770 1.00 77.31 329 LYS A O 1
ATOM 2708 N N . PHE A 1 330 ? -1.753 -23.073 8.537 1.00 73.56 330 PHE A N 1
ATOM 2709 C CA . PHE A 1 330 ? -2.264 -24.393 8.894 1.00 73.56 330 PHE A CA 1
ATOM 2710 C C . PHE A 1 330 ? -3.520 -24.691 8.073 1.00 73.56 330 PHE A C 1
ATOM 2712 O O . PHE A 1 330 ? -4.424 -23.862 7.977 1.00 73.56 330 PHE A O 1
ATOM 2719 N N . GLN A 1 331 ? -3.564 -25.873 7.462 1.00 70.88 331 GLN A N 1
ATOM 2720 C CA . GLN A 1 331 ? -4.734 -26.389 6.756 1.00 70.88 331 GLN A CA 1
ATOM 2721 C C . GLN A 1 331 ? -5.143 -27.715 7.387 1.00 70.88 331 GLN A C 1
ATOM 2723 O O . GLN A 1 331 ? -4.289 -28.536 7.725 1.00 70.88 331 GLN A O 1
ATOM 2728 N N . LEU A 1 332 ? -6.449 -27.919 7.552 1.00 67.00 332 LEU A N 1
ATOM 2729 C CA . LEU A 1 332 ? -6.971 -29.206 7.985 1.00 67.00 332 LEU A CA 1
ATOM 2730 C C . LEU A 1 332 ? -6.803 -30.204 6.832 1.00 67.00 332 LEU A C 1
ATOM 2732 O O . LEU A 1 332 ? -7.303 -29.963 5.734 1.00 67.00 332 LEU A O 1
ATOM 2736 N N . ILE A 1 333 ? -6.102 -31.309 7.076 1.00 61.34 333 ILE A N 1
ATOM 2737 C CA . ILE A 1 333 ? -6.090 -32.443 6.150 1.00 61.34 333 ILE A CA 1
ATOM 2738 C C . ILE A 1 333 ? -7.319 -33.286 6.507 1.00 61.34 333 ILE A C 1
ATOM 2740 O O . ILE A 1 333 ? -7.370 -33.840 7.606 1.00 61.34 333 ILE A O 1
ATOM 2744 N N . LEU A 1 334 ? -8.319 -33.302 5.621 1.00 49.09 334 LEU A N 1
ATOM 2745 C CA . LEU A 1 334 ? -9.490 -34.186 5.699 1.00 49.09 334 LEU A CA 1
ATOM 2746 C C . LEU A 1 334 ? -9.260 -35.448 4.873 1.00 49.09 334 LEU A C 1
ATOM 2748 O O . LEU A 1 334 ? -8.805 -35.304 3.715 1.00 49.09 334 LEU A O 1
#

pLDDT: mean 72.12, std 17.23, range [32.03, 95.38]